Protein AF-X0SR74-F1 (afdb_monomer_lite)

Radius of gyration: 39.97 Å; chains: 1; bounding box: 96×111×101 Å

Organism: NCBI:txid412755

pLDDT: mean 76.42, std 21.81, range [26.23, 97.62]

Secondary structure (DSSP, 8-state):
-------PPP-TT--------------------------------------TT--S-------S-HHHHHHHHHHHHHHHHHHHHHHHHHHHHHHHHHTT----------PPPPP-GGG-SSHHHHHHHHHHHHHHHHHHHHHHHHHHHHHHHHHHHHHHHHHHHHHHHHHHHHHHHHHHT--HHHHHHHHHHHHHHHHHHSTT-HHHHHHHHHHHH-TTHHHHHHHHHH-HHHHHHHHHHHHH-TT-HHHHHHHHHHHHHHH--------S--------S---S---HHHHHHHHHHHHHHHTT-HHHHHHHHHHHHHTT---TT-

Foldseek 3Di:
DDDDDDDDDDDDPPDDDDPPDDPPDPDDDDDDDDDDDDDDDDDDDDDDPQDPLQDDDDDDDDDDDPVVVCVVCVVVVVVVCVVVLVVVVVVVVVCCVVVPPDDPPPPCPPQPDQDDPVVDPDPVVNVVSNVVSVVVVVVVVVVVVVVVVVVVVVVVVVVVLLVVLVVVLVVVLVVVCVVNVPDPVLLVQLLVQLLVLLCVLPPPCSVVVLSVLSSLLRPCSSVLSSSLSVDVVLVVVLSVQCNVDVVCVSSSVSSVVVSCCSVPVPDPPDPDDDPDDPPPPDDDFPPDVLLVVLVVQLVVCVVVVNVVSNVVSLVVCVVVVGDPVVD

Structure (mmCIF, N/CA/C/O backbone):
data_AF-X0SR74-F1
#
_entry.id   AF-X0SR74-F1
#
loop_
_atom_site.group_PDB
_atom_site.id
_atom_site.type_symbol
_atom_site.label_atom_id
_atom_site.label_alt_id
_atom_site.label_comp_id
_atom_site.label_asym_id
_atom_site.label_entity_id
_atom_site.label_seq_id
_atom_site.pdbx_PDB_ins_code
_atom_site.Cartn_x
_atom_site.Cartn_y
_atom_site.Cartn_z
_atom_site.occupancy
_atom_site.B_iso_or_equiv
_atom_site.auth_seq_id
_atom_site.auth_comp_id
_atom_site.auth_asym_id
_atom_site.auth_atom_id
_atom_site.pdbx_PDB_model_num
ATOM 1 N N . MET A 1 1 ? 4.328 -64.561 -10.673 1.00 42.66 1 MET A N 1
ATOM 2 C CA . MET A 1 1 ? 5.552 -64.347 -9.878 1.00 42.66 1 MET A CA 1
ATOM 3 C C . MET A 1 1 ? 5.937 -62.898 -10.076 1.00 42.66 1 MET A C 1
ATOM 5 O O . MET A 1 1 ? 6.374 -62.547 -11.160 1.00 42.66 1 MET A O 1
ATOM 9 N N . ALA A 1 2 ? 5.578 -62.059 -9.108 1.00 37.53 2 ALA A N 1
ATOM 10 C CA . ALA A 1 2 ? 5.772 -60.617 -9.141 1.00 37.53 2 ALA A CA 1
ATOM 11 C C . ALA A 1 2 ? 6.939 -60.285 -8.207 1.00 37.53 2 ALA A C 1
ATOM 13 O O . ALA A 1 2 ? 6.879 -60.622 -7.026 1.00 37.53 2 ALA A O 1
ATOM 14 N N . GLU A 1 3 ? 7.989 -59.682 -8.753 1.00 51.78 3 GLU A N 1
ATOM 15 C CA . GLU A 1 3 ? 9.176 -59.246 -8.021 1.00 51.78 3 GLU A CA 1
ATOM 16 C C . GLU A 1 3 ? 9.056 -57.733 -7.803 1.00 51.78 3 GLU A C 1
ATOM 18 O O . GLU A 1 3 ? 8.923 -56.953 -8.747 1.00 51.78 3 GLU A O 1
ATOM 23 N N . LYS A 1 4 ? 8.960 -57.346 -6.530 1.00 48.91 4 LYS A N 1
ATOM 24 C CA . LYS A 1 4 ? 8.677 -55.992 -6.055 1.00 48.91 4 LYS A CA 1
ATOM 25 C C . LYS A 1 4 ? 10.027 -55.332 -5.752 1.00 48.91 4 LYS A C 1
ATOM 27 O O . LYS A 1 4 ? 10.713 -55.754 -4.830 1.00 48.91 4 LYS A O 1
ATOM 32 N N . LEU A 1 5 ? 10.418 -54.343 -6.553 1.00 48.03 5 LEU A N 1
ATOM 33 C CA . LEU A 1 5 ? 11.607 -53.515 -6.328 1.00 48.03 5 LEU A CA 1
ATOM 34 C C . LEU A 1 5 ? 11.280 -52.431 -5.292 1.00 48.03 5 LEU A C 1
ATOM 36 O O . LEU A 1 5 ? 10.601 -51.454 -5.600 1.00 48.03 5 LEU A O 1
ATOM 40 N N . GLU A 1 6 ? 11.752 -52.635 -4.066 1.00 52.94 6 GLU A N 1
ATOM 41 C CA . GLU A 1 6 ? 11.847 -51.621 -3.013 1.00 52.94 6 GLU A CA 1
ATOM 42 C C . GLU A 1 6 ? 13.106 -50.775 -3.253 1.00 52.94 6 GLU A C 1
ATOM 44 O O . GLU A 1 6 ? 14.221 -51.295 -3.286 1.00 52.94 6 GLU A O 1
ATOM 49 N N . GLN A 1 7 ? 12.931 -49.468 -3.450 1.00 50.59 7 GLN A N 1
ATOM 50 C CA . GLN A 1 7 ? 14.022 -48.496 -3.488 1.00 50.59 7 GLN A CA 1
ATOM 51 C C . GLN A 1 7 ? 14.036 -47.739 -2.159 1.00 50.59 7 GLN A C 1
ATOM 53 O O . GLN A 1 7 ? 13.139 -46.947 -1.882 1.00 50.59 7 GLN A O 1
ATOM 58 N N . GLY A 1 8 ? 15.054 -48.011 -1.341 1.00 39.56 8 GLY A N 1
ATOM 59 C CA . GLY A 1 8 ? 15.362 -47.243 -0.140 1.00 39.56 8 GLY A CA 1
ATOM 60 C C . GLY A 1 8 ? 16.024 -45.914 -0.500 1.00 39.56 8 GLY A C 1
ATOM 61 O O . GLY A 1 8 ? 16.985 -45.879 -1.270 1.00 39.56 8 GLY A O 1
ATOM 62 N N . VAL A 1 9 ? 15.500 -44.826 0.063 1.00 42.56 9 VAL A N 1
ATOM 63 C CA . VAL A 1 9 ? 16.113 -43.495 0.033 1.00 42.56 9 VAL A CA 1
ATOM 64 C C . VAL A 1 9 ? 17.058 -43.397 1.229 1.00 42.56 9 VAL A C 1
ATOM 66 O O . VAL A 1 9 ? 16.645 -43.581 2.370 1.00 42.56 9 VAL A O 1
ATOM 69 N N . VAL A 1 10 ? 18.338 -43.157 0.948 1.00 42.03 10 VAL A N 1
ATOM 70 C CA . VAL A 1 10 ? 19.401 -42.940 1.936 1.00 42.03 10 VAL A CA 1
ATOM 71 C C . VAL A 1 10 ? 19.610 -41.435 2.047 1.00 42.03 10 VAL A C 1
ATOM 73 O O . VAL A 1 10 ? 19.909 -40.801 1.037 1.00 42.03 10 VAL A O 1
ATOM 76 N N . ASP A 1 11 ? 19.452 -40.881 3.249 1.00 43.44 11 ASP A N 1
ATOM 77 C CA . ASP A 1 11 ? 19.700 -39.465 3.527 1.00 43.44 11 ASP A CA 1
ATOM 78 C C . ASP A 1 11 ? 21.029 -39.255 4.279 1.00 43.44 11 ASP A C 1
ATOM 80 O O . ASP A 1 11 ? 21.539 -40.137 4.981 1.00 43.44 11 ASP A O 1
ATOM 84 N N . GLU A 1 12 ? 21.607 -38.072 4.094 1.00 55.66 12 GLU A N 1
ATOM 85 C CA . GLU A 1 12 ? 23.033 -37.725 4.223 1.00 55.66 12 GLU A CA 1
ATOM 86 C C . GLU A 1 12 ? 23.560 -37.579 5.674 1.00 55.66 12 GLU A C 1
ATOM 88 O O . GLU A 1 12 ? 24.469 -36.796 5.945 1.00 55.66 12 GLU A O 1
ATOM 93 N N . THR A 1 13 ? 23.022 -38.339 6.638 1.00 53.03 13 THR A N 1
ATOM 94 C CA . THR A 1 13 ? 23.486 -38.323 8.048 1.00 53.03 13 THR A CA 1
ATOM 95 C C . THR A 1 13 ? 23.686 -39.690 8.711 1.00 53.03 13 THR A C 1
ATOM 97 O O . THR A 1 13 ? 24.031 -39.744 9.888 1.00 53.03 13 THR A O 1
ATOM 100 N N . GLY A 1 14 ? 23.587 -40.806 7.980 1.00 48.66 14 GLY A N 1
ATOM 101 C CA . GLY A 1 14 ? 24.157 -42.087 8.430 1.00 48.66 14 GLY A CA 1
ATOM 102 C C . GLY A 1 14 ? 23.651 -42.627 9.780 1.00 48.66 14 GLY A C 1
ATOM 103 O O . GLY A 1 14 ? 24.389 -43.344 10.454 1.00 48.66 14 GLY A O 1
ATOM 104 N N . ALA A 1 15 ? 22.411 -42.321 10.169 1.00 43.59 15 ALA A N 1
ATOM 105 C CA . ALA A 1 15 ? 21.750 -42.915 11.328 1.00 43.59 15 ALA A CA 1
ATOM 106 C C . ALA A 1 15 ? 20.481 -43.659 10.887 1.00 43.59 15 ALA A C 1
ATOM 108 O O . ALA A 1 15 ? 19.571 -43.076 10.305 1.00 43.59 15 ALA A O 1
ATOM 109 N N . ILE A 1 16 ? 20.443 -44.964 11.163 1.00 44.62 16 ILE A N 1
ATOM 110 C CA . ILE A 1 16 ? 19.276 -45.832 10.981 1.00 44.62 16 ILE A CA 1
ATOM 111 C C . ILE A 1 16 ? 18.292 -45.496 12.107 1.00 44.62 16 ILE A C 1
ATOM 113 O O . ILE A 1 16 ? 18.593 -45.761 13.271 1.00 44.62 16 ILE A O 1
ATOM 117 N N . VAL A 1 17 ? 17.144 -44.902 11.777 1.00 43.16 17 VAL A N 1
ATOM 118 C CA . VAL A 1 17 ? 16.047 -44.684 12.731 1.00 43.16 17 VAL A CA 1
ATOM 119 C C . VAL A 1 17 ? 14.944 -45.691 12.425 1.00 43.16 17 VAL A C 1
ATOM 121 O O . VAL A 1 17 ? 14.335 -45.667 11.361 1.00 43.16 17 VAL A O 1
ATOM 124 N N . ASP A 1 18 ? 14.777 -46.612 13.369 1.00 41.09 18 ASP A N 1
ATOM 125 C CA . ASP A 1 18 ? 13.782 -47.682 13.425 1.00 41.09 18 ASP A CA 1
ATOM 126 C C . ASP A 1 18 ? 12.372 -47.098 13.630 1.00 41.09 18 ASP A C 1
ATOM 128 O O . ASP A 1 18 ? 12.121 -46.328 14.559 1.00 41.09 18 ASP A O 1
ATOM 132 N N . GLU A 1 19 ? 11.460 -47.456 12.730 1.00 48.81 19 GLU A N 1
ATOM 133 C CA . GLU A 1 19 ? 10.124 -46.881 12.552 1.00 48.81 19 GLU A CA 1
ATOM 134 C C . GLU A 1 19 ? 9.040 -47.737 13.244 1.00 48.81 19 GLU A C 1
ATOM 136 O O . GLU A 1 19 ? 7.996 -48.034 12.665 1.00 48.81 19 GLU A O 1
ATOM 141 N N . SER A 1 20 ? 9.282 -48.188 14.485 1.00 46.97 20 SER A N 1
ATOM 142 C CA . SER A 1 20 ? 8.389 -49.158 15.151 1.00 46.97 20 SER A CA 1
ATOM 143 C C . SER A 1 20 ? 8.011 -48.905 16.620 1.00 46.97 20 SER A C 1
ATOM 145 O O . SER A 1 20 ? 7.428 -49.793 17.242 1.00 46.97 20 SER A O 1
ATOM 147 N N . GLN A 1 21 ? 8.232 -47.713 17.199 1.00 46.47 21 GLN A N 1
ATOM 148 C CA . GLN A 1 21 ? 7.770 -47.423 18.573 1.00 46.47 21 GLN A CA 1
ATOM 149 C C . GLN A 1 21 ? 7.408 -45.952 18.854 1.00 46.47 21 GLN A C 1
ATOM 151 O O . GLN A 1 21 ? 8.143 -45.288 19.570 1.00 46.47 21 GLN A O 1
ATOM 156 N N . VAL A 1 22 ? 6.243 -45.458 18.407 1.00 39.97 22 VAL A N 1
ATOM 157 C CA . VAL A 1 22 ? 5.487 -44.423 19.160 1.00 39.97 22 VAL A CA 1
ATOM 158 C C . VAL A 1 22 ? 3.976 -44.533 18.879 1.00 39.97 22 VAL A C 1
ATOM 160 O O . VAL A 1 22 ? 3.333 -43.602 18.409 1.00 39.97 22 VAL A O 1
ATOM 163 N N . GLU A 1 23 ? 3.380 -45.686 19.182 1.00 41.28 23 GLU A N 1
ATOM 164 C CA . GLU A 1 23 ? 1.920 -45.844 19.249 1.00 41.28 23 GLU A CA 1
ATOM 165 C C . GLU A 1 23 ? 1.537 -46.420 20.625 1.00 41.28 23 GLU A C 1
ATOM 167 O O . GLU A 1 23 ? 1.075 -47.546 20.751 1.00 41.28 23 GLU A O 1
ATOM 172 N N . ALA A 1 24 ? 1.830 -45.671 21.698 1.00 40.59 24 ALA A N 1
ATOM 173 C CA . ALA A 1 24 ? 1.422 -46.016 23.068 1.00 40.59 24 ALA A CA 1
ATOM 174 C C . ALA A 1 24 ? 1.559 -44.824 24.042 1.00 40.59 24 ALA A C 1
ATOM 176 O O . ALA A 1 24 ? 2.397 -44.848 24.937 1.00 40.59 24 ALA A O 1
ATOM 177 N N . ALA A 1 25 ? 0.750 -43.769 23.890 1.00 35.41 25 ALA A N 1
ATOM 178 C CA . ALA A 1 25 ? 0.565 -42.763 24.953 1.00 35.41 25 ALA A CA 1
ATOM 179 C C . ALA A 1 25 ? -0.756 -41.980 24.820 1.00 35.41 25 ALA A C 1
ATOM 181 O O . ALA A 1 25 ? -0.820 -40.782 25.084 1.00 35.41 25 ALA A O 1
ATOM 182 N N . ALA A 1 26 ? -1.828 -42.658 24.408 1.00 37.97 26 ALA A N 1
ATOM 183 C CA . ALA A 1 26 ? -3.190 -42.135 24.429 1.00 37.97 26 ALA A CA 1
ATOM 184 C C . ALA A 1 26 ? -4.015 -42.912 25.466 1.00 37.97 26 ALA A C 1
ATOM 186 O O . ALA A 1 26 ? -4.731 -43.832 25.096 1.00 37.97 26 ALA A O 1
ATOM 187 N N . ALA A 1 27 ? -3.854 -42.586 26.756 1.00 37.31 27 ALA A N 1
ATOM 188 C CA . ALA A 1 27 ? -4.828 -42.823 27.838 1.00 37.31 27 ALA A CA 1
ATOM 189 C C . ALA A 1 27 ? -4.184 -42.578 29.216 1.00 37.31 27 ALA A C 1
ATOM 191 O O . ALA A 1 27 ? -3.527 -43.473 29.736 1.00 37.31 27 ALA A O 1
ATOM 192 N N . ALA A 1 28 ? -4.388 -41.394 29.806 1.00 32.66 28 ALA A N 1
ATOM 193 C CA . ALA A 1 28 ? -4.557 -41.177 31.256 1.00 32.66 28 ALA A CA 1
ATOM 194 C C . ALA A 1 28 ? -4.423 -39.683 31.593 1.00 32.66 28 ALA A C 1
ATOM 196 O O . ALA A 1 28 ? -3.318 -39.154 31.552 1.00 32.66 28 ALA A O 1
ATOM 197 N N . ALA A 1 29 ? -5.546 -39.038 31.931 1.00 32.25 29 ALA A N 1
ATOM 198 C CA . ALA A 1 29 ? -5.693 -37.982 32.953 1.00 32.25 29 ALA A CA 1
ATOM 199 C C . ALA A 1 29 ? -6.890 -37.069 32.628 1.00 32.25 29 ALA A C 1
ATOM 201 O O . ALA A 1 29 ? -6.752 -35.880 32.359 1.00 32.25 29 ALA A O 1
ATOM 202 N N . ALA A 1 30 ? -8.087 -37.651 32.671 1.00 31.11 30 ALA A N 1
ATOM 203 C CA . ALA A 1 30 ? -9.325 -36.929 32.926 1.00 31.11 30 ALA A CA 1
ATOM 204 C C . ALA A 1 30 ? -9.824 -37.384 34.307 1.00 31.11 30 ALA A C 1
ATOM 206 O O . ALA A 1 30 ? -10.006 -38.588 34.477 1.00 31.11 30 ALA A O 1
ATOM 207 N N . ALA A 1 31 ? -9.992 -36.439 35.247 1.00 30.86 31 ALA A N 1
ATOM 208 C CA . ALA A 1 31 ? -10.916 -36.436 36.405 1.00 30.86 31 ALA A CA 1
ATOM 209 C C . ALA A 1 31 ? -10.305 -35.854 37.704 1.00 30.86 31 ALA A C 1
ATOM 211 O O . ALA A 1 31 ? -9.565 -36.543 38.399 1.00 30.86 31 ALA A O 1
ATOM 212 N N . ALA A 1 32 ? -10.694 -34.614 38.042 1.00 31.45 32 ALA A N 1
ATOM 213 C CA . ALA A 1 32 ? -10.923 -34.067 39.399 1.00 31.45 32 ALA A CA 1
ATOM 214 C C . ALA A 1 32 ? -11.496 -32.627 39.240 1.00 31.45 32 ALA A C 1
ATOM 216 O O . ALA A 1 32 ? -10.764 -31.751 38.793 1.00 31.45 32 ALA A O 1
ATOM 217 N N . ALA A 1 33 ? -12.828 -32.433 39.203 1.00 30.44 33 ALA A N 1
ATOM 218 C CA . ALA A 1 33 ? -13.709 -31.922 40.292 1.00 30.44 33 ALA A CA 1
ATOM 219 C C . ALA A 1 33 ? -13.335 -30.482 40.764 1.00 30.44 33 ALA A C 1
ATOM 221 O O . ALA A 1 33 ? -12.218 -30.308 41.230 1.00 30.44 33 ALA A O 1
ATOM 222 N N . ALA A 1 34 ? -14.090 -29.386 40.508 1.00 29.73 34 ALA A N 1
ATOM 223 C CA . ALA A 1 34 ? -15.416 -28.944 41.043 1.00 29.73 34 ALA A CA 1
ATOM 224 C C . ALA A 1 34 ? -15.444 -28.963 42.596 1.00 29.73 34 ALA A C 1
ATOM 226 O O . ALA A 1 34 ? -15.074 -30.003 43.127 1.00 29.73 34 ALA A O 1
ATOM 227 N N . GLU A 1 35 ? -15.777 -27.953 43.424 1.00 33.44 35 GLU A N 1
ATOM 228 C CA . GLU A 1 35 ? -16.571 -26.683 43.473 1.00 33.44 35 GLU A CA 1
ATOM 229 C C . GLU A 1 35 ? -15.790 -25.641 44.349 1.00 33.44 35 GLU A C 1
ATOM 231 O O . GLU A 1 35 ? -14.745 -26.012 44.877 1.00 33.44 35 GLU A O 1
ATOM 236 N N . GLU A 1 36 ? -16.043 -24.323 44.466 1.00 31.14 36 GLU A N 1
ATOM 237 C CA . GLU A 1 36 ? -17.136 -23.483 45.049 1.00 31.14 36 GLU A CA 1
ATOM 238 C C . GLU A 1 36 ? -16.792 -22.011 44.659 1.00 31.14 36 GLU A C 1
ATOM 240 O O . GLU A 1 36 ? -15.613 -21.661 44.637 1.00 31.14 36 GLU A O 1
ATOM 245 N N . GLU A 1 37 ? -17.646 -21.170 44.068 1.00 31.36 37 GLU A N 1
ATOM 246 C CA . GLU A 1 37 ? -18.796 -20.358 44.540 1.00 31.36 37 GLU A CA 1
ATOM 247 C C . GLU A 1 37 ? -18.509 -19.040 45.318 1.00 31.36 37 GLU A C 1
ATOM 249 O O . GLU A 1 37 ? -17.771 -19.004 46.293 1.00 31.36 37 GLU A O 1
ATOM 254 N N . GLU A 1 38 ? -19.174 -17.985 44.814 1.00 30.66 38 GLU A N 1
ATOM 255 C CA . GLU A 1 38 ? -19.563 -16.660 45.345 1.00 30.66 38 GLU A CA 1
ATOM 256 C C . GLU A 1 38 ? -18.563 -15.612 45.885 1.00 30.66 38 GLU A C 1
ATOM 258 O O . GLU A 1 38 ? -17.731 -15.836 46.756 1.00 30.66 38 GLU A O 1
ATOM 263 N N . GLY A 1 39 ? -18.770 -14.374 45.409 1.00 26.23 39 GLY A N 1
ATOM 264 C CA . GLY A 1 39 ? -18.134 -13.154 45.909 1.00 26.23 39 GLY A CA 1
ATOM 265 C C . GLY A 1 39 ? -18.444 -11.928 45.047 1.00 26.23 39 GLY A C 1
ATOM 266 O O . GLY A 1 39 ? -17.554 -11.374 44.413 1.00 26.23 39 GLY A O 1
ATOM 267 N N . LEU A 1 40 ? -19.724 -11.560 44.991 1.00 31.08 40 LEU A N 1
ATOM 268 C CA . LEU A 1 40 ? -20.256 -10.319 44.428 1.00 31.08 40 LEU A CA 1
ATOM 269 C C . LEU A 1 40 ? -19.778 -9.129 45.284 1.00 31.08 40 LEU A C 1
ATOM 271 O O . LEU A 1 40 ? -20.118 -9.080 46.463 1.00 31.08 40 LEU A O 1
ATOM 275 N N . ASP A 1 41 ? -19.044 -8.173 44.713 1.00 27.55 41 ASP A N 1
ATOM 276 C CA . ASP A 1 41 ? -19.076 -6.790 45.202 1.00 27.55 41 ASP A CA 1
ATOM 277 C C . ASP A 1 41 ? -18.952 -5.807 44.035 1.00 27.55 41 ASP A C 1
ATOM 279 O O . ASP A 1 41 ? -18.151 -5.968 43.112 1.00 27.55 41 ASP A O 1
ATOM 283 N N . ASP A 1 42 ? -19.862 -4.850 44.077 1.00 33.16 42 ASP A N 1
ATOM 284 C CA . ASP A 1 42 ? -20.284 -3.925 43.041 1.00 33.16 42 ASP A CA 1
ATOM 285 C C . ASP A 1 42 ? -19.693 -2.567 43.419 1.00 33.16 42 ASP A C 1
ATOM 287 O O . ASP A 1 42 ? -20.208 -1.894 44.310 1.00 33.16 42 ASP A O 1
ATOM 291 N N . GLU A 1 43 ? -18.590 -2.164 42.783 1.00 33.94 43 GLU A N 1
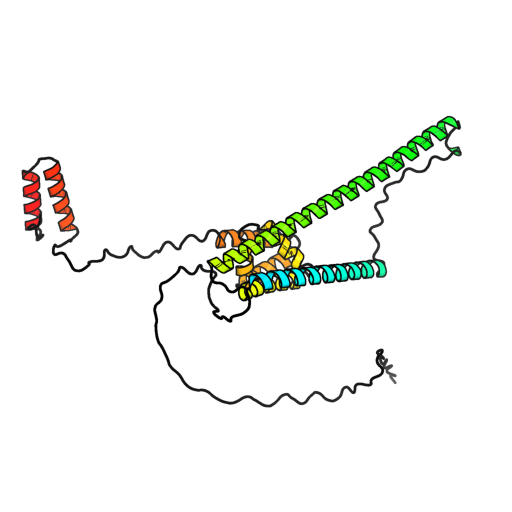ATOM 292 C CA . GLU A 1 43 ? -18.067 -0.804 42.926 1.00 33.94 43 GLU A CA 1
ATOM 293 C C . GLU A 1 43 ? -18.142 -0.076 41.579 1.00 33.94 43 GLU A C 1
ATOM 295 O O . GLU A 1 43 ? -17.320 -0.222 40.673 1.00 33.94 43 GLU A O 1
ATOM 300 N N . LEU A 1 44 ? -19.235 0.680 41.466 1.00 39.22 44 LEU A N 1
ATOM 301 C CA . LEU A 1 44 ? -19.518 1.721 40.490 1.00 39.22 44 LEU A CA 1
ATOM 302 C C . LEU A 1 44 ? -18.356 2.724 40.387 1.00 39.22 44 LEU A C 1
ATOM 304 O O . LEU A 1 44 ? -18.233 3.610 41.230 1.00 39.22 44 LEU A O 1
ATOM 308 N N . GLU A 1 45 ? -17.607 2.677 39.285 1.00 33.59 45 GLU A N 1
ATOM 309 C CA . GLU A 1 45 ? -16.857 3.833 38.786 1.00 33.59 45 GLU A CA 1
ATOM 310 C C . GLU A 1 45 ? -17.408 4.311 37.436 1.00 33.59 45 GLU A C 1
ATOM 312 O O . GLU A 1 45 ? -17.808 3.546 36.555 1.00 33.59 45 GLU A O 1
ATOM 317 N N . GLU A 1 46 ? -17.494 5.633 37.340 1.00 36.69 46 GLU A N 1
ATOM 318 C CA . GLU A 1 46 ? -18.199 6.425 36.345 1.00 36.69 46 GLU A CA 1
ATOM 319 C C . GLU A 1 46 ? -17.869 6.062 34.892 1.00 36.69 46 GLU A C 1
ATOM 321 O O . GLU A 1 46 ? -16.720 5.963 34.468 1.00 36.69 46 GLU A O 1
ATOM 326 N N . GLY A 1 47 ? -18.929 5.939 34.090 1.00 36.91 47 GLY A N 1
ATOM 327 C CA . GLY A 1 47 ? -18.850 5.646 32.668 1.00 36.91 47 GLY A CA 1
ATOM 328 C C . GLY A 1 47 ? -18.139 6.729 31.860 1.00 36.91 47 GLY A C 1
ATOM 329 O O . GLY A 1 47 ? -18.771 7.651 31.334 1.00 36.91 47 GLY A O 1
ATOM 330 N N . GLU A 1 48 ? -16.847 6.528 31.618 1.00 40.94 48 GLU A N 1
ATOM 331 C CA . GLU A 1 48 ? -16.232 6.979 30.379 1.00 40.94 48 GLU A CA 1
ATOM 332 C C . GLU A 1 48 ? -16.845 6.202 29.210 1.00 40.94 48 GLU A C 1
ATOM 334 O O . GLU A 1 48 ? -17.004 4.979 29.219 1.00 40.94 48 GLU A O 1
ATOM 339 N N . LYS A 1 49 ? -17.268 6.946 28.190 1.00 46.72 49 LYS A N 1
ATOM 340 C CA . LYS A 1 49 ? -17.918 6.429 26.985 1.00 46.72 49 LYS A CA 1
ATOM 341 C C . LYS A 1 49 ? -16.950 5.519 26.231 1.00 46.72 49 LYS A C 1
ATOM 343 O O . LYS A 1 49 ? -16.250 5.976 25.334 1.00 46.72 49 LYS A O 1
ATOM 348 N N . LYS A 1 50 ? -16.962 4.229 26.562 1.00 46.81 50 LYS A N 1
ATOM 349 C CA . LYS A 1 50 ? -16.269 3.178 25.818 1.00 46.81 50 LYS A CA 1
ATOM 350 C C . LYS A 1 50 ? -16.806 3.168 24.385 1.00 46.81 50 LYS A C 1
ATOM 352 O O . LYS A 1 50 ? -17.955 2.798 24.130 1.00 46.81 50 LYS A O 1
ATOM 357 N N . GLU A 1 51 ? -16.000 3.665 23.451 1.00 53.16 51 GLU A N 1
ATOM 358 C CA . GLU A 1 51 ? -16.299 3.593 22.025 1.00 53.16 51 GLU A CA 1
ATOM 359 C C . GLU A 1 51 ? -16.459 2.113 21.625 1.00 53.16 51 GLU A C 1
ATOM 361 O O . GLU A 1 51 ? -15.764 1.244 22.148 1.00 53.16 51 GLU A O 1
ATOM 366 N N . LEU A 1 52 ? -17.390 1.813 20.710 1.00 50.00 52 LEU A N 1
ATOM 367 C CA . LEU A 1 52 ? -17.892 0.456 20.400 1.00 50.00 52 LEU A CA 1
ATOM 368 C C . LEU A 1 52 ? -16.829 -0.588 19.987 1.00 50.00 52 LEU A C 1
ATOM 370 O O . LEU A 1 52 ? -17.160 -1.751 19.785 1.00 50.00 52 LEU A O 1
ATOM 374 N N . TRP A 1 53 ? -15.578 -0.175 19.823 1.00 62.41 53 TRP A N 1
ATOM 375 C CA . TRP A 1 53 ? -14.451 -0.998 19.407 1.00 62.41 53 TRP A CA 1
ATOM 376 C C . TRP A 1 53 ? -13.558 -1.463 20.582 1.00 62.41 53 TRP A C 1
ATOM 378 O O . TRP A 1 53 ? -12.620 -2.223 20.356 1.00 62.41 53 TRP A O 1
ATOM 388 N N . MET A 1 54 ? -13.851 -1.052 21.825 1.00 52.31 54 MET A N 1
ATOM 389 C CA . MET A 1 54 ? -13.013 -1.269 23.022 1.00 52.31 54 MET A CA 1
ATOM 390 C C . MET A 1 54 ? -13.495 -2.351 24.013 1.00 52.31 54 MET A C 1
ATOM 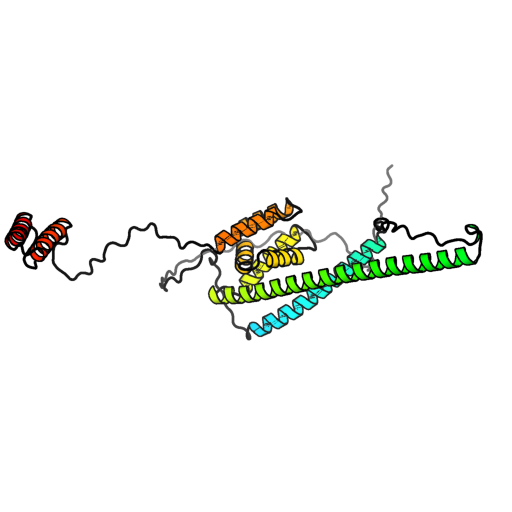392 O O . MET A 1 54 ? -13.161 -2.316 25.200 1.00 52.31 54 MET A O 1
ATOM 396 N N . THR A 1 55 ? -14.291 -3.330 23.595 1.00 50.22 55 THR A N 1
ATOM 397 C CA . THR A 1 55 ? -14.765 -4.371 24.522 1.00 50.22 55 THR A CA 1
ATOM 398 C C . THR A 1 55 ? -13.748 -5.514 24.717 1.00 50.22 55 THR A C 1
ATOM 400 O O . THR A 1 55 ? -13.411 -6.243 23.785 1.00 50.22 55 THR A O 1
ATOM 403 N N . GLU A 1 56 ? -13.314 -5.623 25.982 1.00 46.84 56 GLU A N 1
ATOM 404 C CA . GLU A 1 56 ? -12.747 -6.755 26.749 1.00 46.84 56 GLU A CA 1
ATOM 405 C C . GLU A 1 56 ? -11.248 -7.115 26.631 1.00 46.84 56 GLU A C 1
ATOM 407 O O . GLU A 1 56 ? -10.698 -7.313 25.542 1.00 46.84 56 GLU A O 1
ATOM 412 N N . GLY A 1 57 ? -10.620 -7.243 27.815 1.00 40.03 57 GLY A N 1
ATOM 413 C CA . GLY A 1 57 ? -9.314 -7.869 28.069 1.00 40.03 57 GLY A CA 1
ATOM 414 C C . GLY A 1 57 ? -8.309 -6.974 28.804 1.00 40.03 57 GLY A C 1
ATOM 415 O O . GLY A 1 57 ? -7.437 -6.404 28.159 1.00 40.03 57 GLY A O 1
ATOM 416 N N . ASP A 1 58 ? -8.444 -6.861 30.127 1.00 50.81 58 ASP A N 1
ATOM 417 C CA . ASP A 1 58 ? -7.565 -6.117 31.043 1.00 50.81 58 ASP A CA 1
ATOM 418 C C . ASP A 1 58 ? -6.385 -7.001 31.501 1.00 50.81 58 ASP A C 1
ATOM 420 O O . ASP A 1 58 ? -6.626 -8.154 31.862 1.00 50.81 58 ASP A O 1
ATOM 424 N N . GLN A 1 59 ? -5.137 -6.503 31.472 1.00 45.38 59 GLN A N 1
ATOM 425 C CA . GLN A 1 59 ? -3.987 -7.047 32.230 1.00 45.38 59 GLN A CA 1
ATOM 426 C C . GLN A 1 59 ? -2.702 -6.201 32.062 1.00 45.38 59 GLN A C 1
ATOM 428 O O . GLN A 1 59 ? -2.238 -5.954 30.949 1.00 45.38 59 GLN A O 1
ATOM 433 N N . LYS A 1 60 ? -2.097 -5.808 33.195 1.00 49.03 60 LYS A N 1
ATOM 434 C CA . LYS A 1 60 ? -0.747 -5.209 33.330 1.00 49.03 60 LYS A CA 1
ATOM 435 C C . LYS A 1 60 ? 0.316 -6.307 33.528 1.00 49.03 60 LYS A C 1
ATOM 437 O O . LYS A 1 60 ? -0.012 -7.340 34.112 1.00 49.03 60 LYS A O 1
ATOM 442 N N . PRO A 1 61 ? 1.591 -6.085 33.142 1.00 55.66 61 PRO A N 1
ATOM 443 C CA . PRO A 1 61 ? 2.584 -5.787 34.187 1.00 55.66 61 PRO A CA 1
ATOM 444 C C . PRO A 1 61 ? 3.727 -4.823 33.793 1.00 55.66 61 PRO A C 1
ATOM 446 O O . PRO A 1 61 ? 4.009 -4.567 32.625 1.00 55.66 61 PRO A O 1
ATOM 449 N N . ASP A 1 62 ? 4.382 -4.322 34.845 1.00 55.16 62 ASP A N 1
ATOM 450 C CA . ASP A 1 62 ? 5.528 -3.406 34.887 1.00 55.16 62 ASP A CA 1
ATOM 451 C C . ASP A 1 62 ? 6.771 -3.868 34.107 1.00 55.16 62 ASP A C 1
ATOM 453 O O . ASP A 1 62 ? 7.224 -5.008 34.217 1.00 55.16 62 ASP A O 1
ATOM 457 N N . GLY A 1 63 ? 7.411 -2.919 33.418 1.00 45.72 63 GLY A N 1
ATOM 458 C CA . GLY A 1 63 ? 8.730 -3.084 32.814 1.00 45.72 63 GLY A CA 1
ATOM 459 C C . GLY A 1 63 ? 9.199 -1.816 32.096 1.00 45.72 63 GLY A C 1
ATOM 460 O O . GLY A 1 63 ? 8.396 -1.122 31.486 1.00 45.72 63 GLY A O 1
ATOM 461 N N . VAL A 1 64 ? 10.500 -1.522 32.227 1.00 52.66 64 VAL A N 1
ATOM 462 C CA . VAL A 1 64 ? 11.348 -0.490 31.576 1.00 52.66 64 VAL A CA 1
ATOM 463 C C . VAL A 1 64 ? 10.669 0.364 30.477 1.00 52.66 64 VAL A C 1
ATOM 465 O O . VAL A 1 64 ? 10.080 -0.205 29.563 1.00 52.66 64 VAL A O 1
ATOM 468 N N . PRO A 1 65 ? 10.835 1.712 30.464 1.00 56.44 65 PRO A N 1
ATOM 469 C CA . PRO A 1 65 ? 10.072 2.636 29.617 1.00 56.44 65 PRO A CA 1
ATOM 470 C C . PRO A 1 65 ? 9.843 2.153 28.176 1.00 56.44 65 PRO A C 1
ATOM 472 O O . PRO A 1 65 ? 10.748 2.145 27.343 1.00 56.44 65 PRO A O 1
ATOM 475 N N . VAL A 1 66 ? 8.589 1.800 27.893 1.00 57.88 66 VAL A N 1
ATOM 476 C CA . VAL A 1 66 ? 8.066 1.158 26.673 1.00 57.88 66 VAL A CA 1
ATOM 477 C C . VAL A 1 66 ? 8.556 1.801 25.362 1.00 57.88 66 VAL A C 1
ATOM 479 O O . VAL A 1 66 ? 8.759 1.120 24.356 1.00 57.88 66 VAL A O 1
ATOM 482 N N . SER A 1 67 ? 8.843 3.104 25.361 1.00 61.84 67 SER A N 1
ATOM 483 C CA . SER A 1 67 ? 9.301 3.836 24.173 1.00 61.84 67 SER A CA 1
ATOM 484 C C . SER A 1 67 ? 10.689 3.417 23.665 1.00 61.84 67 SER A C 1
ATOM 486 O O . SER A 1 67 ? 10.935 3.443 22.455 1.00 61.84 67 SER A O 1
ATOM 488 N N . THR A 1 68 ? 11.603 3.002 24.548 1.00 57.78 68 THR A N 1
ATOM 489 C CA . THR A 1 68 ? 12.949 2.554 24.149 1.00 57.78 68 THR A CA 1
ATOM 490 C C . THR A 1 68 ? 12.921 1.114 23.644 1.00 57.78 68 THR A C 1
ATOM 492 O O . THR A 1 68 ? 13.580 0.797 22.650 1.00 57.78 68 THR A O 1
ATOM 495 N N . HIS A 1 69 ? 12.078 0.271 24.247 1.00 58.78 69 HIS A N 1
ATOM 496 C CA . HIS A 1 69 ? 11.888 -1.120 23.848 1.00 58.78 69 HIS A CA 1
ATOM 497 C C . HIS A 1 69 ? 11.195 -1.238 22.486 1.00 58.78 69 HIS A C 1
ATOM 499 O O . HIS A 1 69 ? 11.599 -2.056 21.660 1.00 58.78 69 HIS A O 1
ATOM 505 N N . ILE A 1 70 ? 10.210 -0.377 22.206 1.00 64.50 70 ILE A N 1
ATOM 506 C CA . ILE A 1 70 ? 9.547 -0.310 20.898 1.00 64.50 70 ILE A CA 1
ATOM 507 C C . ILE A 1 70 ? 10.533 0.140 19.818 1.00 64.50 70 ILE A C 1
ATOM 509 O O . ILE A 1 70 ? 10.624 -0.521 18.789 1.00 64.50 70 ILE A O 1
ATOM 513 N N . ARG A 1 71 ? 11.341 1.185 20.054 1.00 63.56 71 ARG A N 1
ATOM 514 C CA . ARG A 1 71 ? 12.336 1.639 19.064 1.00 63.56 71 ARG A CA 1
ATOM 515 C C . ARG A 1 71 ? 13.407 0.589 18.776 1.00 63.56 71 ARG A C 1
ATOM 517 O O . ARG A 1 71 ? 13.764 0.396 17.616 1.00 63.56 71 ARG A O 1
ATOM 524 N N . MET A 1 72 ? 13.924 -0.101 19.797 1.00 57.62 72 MET A N 1
ATOM 525 C CA . MET A 1 72 ? 14.900 -1.178 19.580 1.00 57.62 72 MET A CA 1
ATOM 526 C C . MET A 1 72 ? 14.268 -2.390 18.893 1.00 57.62 72 MET A C 1
ATOM 528 O O . MET A 1 72 ? 14.864 -2.917 17.956 1.00 57.62 72 MET A O 1
ATOM 532 N N . LYS A 1 73 ? 13.057 -2.797 19.292 1.00 65.25 73 LYS A N 1
ATOM 533 C CA . LYS A 1 73 ? 12.344 -3.933 18.690 1.00 65.25 73 LYS A CA 1
ATOM 534 C C . LYS A 1 73 ? 11.919 -3.640 17.250 1.00 65.25 73 LYS A C 1
ATOM 536 O O . LYS A 1 73 ? 12.102 -4.502 16.406 1.00 65.25 73 LYS A O 1
ATOM 541 N N . GLN A 1 74 ? 11.447 -2.433 16.938 1.00 65.94 74 GLN A N 1
ATOM 542 C CA . GLN A 1 74 ? 11.139 -2.006 15.566 1.00 65.94 74 GLN A CA 1
ATOM 543 C C . GLN A 1 74 ? 12.395 -1.963 14.696 1.00 65.94 74 GLN A C 1
ATOM 545 O O . GLN A 1 74 ? 12.378 -2.462 13.579 1.00 65.94 74 GLN A O 1
ATOM 550 N N . LYS A 1 75 ? 13.516 -1.448 15.218 1.00 70.69 75 LYS A N 1
ATOM 551 C CA . LYS A 1 75 ? 14.779 -1.393 14.468 1.00 70.69 75 LYS A CA 1
ATOM 552 C C . LYS A 1 75 ? 15.390 -2.776 14.224 1.00 70.69 75 LYS A C 1
ATOM 554 O O . LYS A 1 75 ? 16.017 -2.993 13.190 1.00 70.69 75 LYS A O 1
ATOM 559 N N . LEU A 1 76 ? 15.240 -3.698 15.175 1.00 64.88 76 LEU A N 1
ATOM 560 C CA . LEU A 1 76 ? 15.683 -5.086 15.026 1.00 64.88 76 LEU A CA 1
ATOM 561 C C . LEU A 1 76 ? 14.744 -5.882 14.123 1.00 64.88 76 LEU A C 1
ATOM 563 O O . LEU A 1 76 ? 15.241 -6.595 13.263 1.00 64.88 76 LEU A O 1
ATOM 567 N N . LYS A 1 77 ? 13.424 -5.718 14.265 1.00 72.62 77 LYS A N 1
ATOM 568 C CA . LYS A 1 77 ? 12.436 -6.364 13.397 1.00 72.62 77 LYS A CA 1
ATOM 569 C C . LYS A 1 77 ? 12.592 -5.886 11.956 1.00 72.62 77 LYS A C 1
ATOM 571 O O . LYS A 1 77 ? 12.740 -6.739 11.103 1.00 72.62 77 LYS A O 1
ATOM 576 N N . GLY A 1 78 ? 12.722 -4.576 11.722 1.00 75.94 78 GLY A N 1
ATOM 577 C CA . GLY A 1 78 ? 13.006 -4.015 10.396 1.00 75.94 78 GLY A CA 1
ATOM 578 C C . GLY A 1 78 ? 14.286 -4.585 9.782 1.00 75.94 78 GLY A C 1
ATOM 579 O O . GLY A 1 78 ? 14.274 -5.082 8.674 1.00 75.94 78 GLY A O 1
ATOM 580 N N . ARG A 1 79 ? 15.388 -4.661 10.542 1.00 70.12 79 ARG A N 1
ATOM 581 C CA . ARG A 1 79 ? 16.630 -5.284 10.039 1.00 70.12 79 ARG A CA 1
ATOM 582 C C . ARG A 1 79 ? 16.539 -6.787 9.781 1.00 70.12 79 ARG A C 1
ATOM 584 O O . ARG A 1 79 ? 17.417 -7.311 9.100 1.00 70.12 79 ARG A O 1
ATOM 591 N N . ILE A 1 80 ? 15.600 -7.483 10.413 1.00 72.44 80 ILE A N 1
ATOM 592 C CA . ILE A 1 80 ? 15.389 -8.918 10.217 1.00 72.44 80 ILE A CA 1
ATOM 593 C C . ILE A 1 80 ? 14.484 -9.119 9.002 1.00 72.44 80 ILE A C 1
ATOM 595 O O . ILE A 1 80 ? 14.885 -9.847 8.107 1.00 72.44 80 ILE A O 1
ATOM 599 N N . THR A 1 81 ? 13.373 -8.386 8.898 1.00 78.31 81 THR A N 1
ATOM 600 C CA . THR A 1 81 ? 12.487 -8.409 7.724 1.00 78.31 81 THR A CA 1
ATOM 601 C C . THR A 1 81 ? 13.219 -7.953 6.465 1.00 78.31 81 THR A C 1
ATOM 603 O O . THR A 1 81 ? 13.173 -8.663 5.474 1.00 78.31 81 THR A O 1
ATOM 606 N N . ASP A 1 82 ? 14.023 -6.884 6.521 1.00 77.38 82 ASP A N 1
ATOM 607 C CA . ASP A 1 82 ? 14.840 -6.428 5.383 1.00 77.38 82 ASP A CA 1
ATOM 608 C C . ASP A 1 82 ? 15.801 -7.528 4.892 1.00 77.38 82 ASP A C 1
ATOM 610 O O . ASP A 1 82 ? 16.036 -7.685 3.694 1.00 77.38 82 ASP A O 1
ATOM 614 N N . LYS A 1 83 ? 16.377 -8.307 5.820 1.00 82.00 83 LYS A N 1
ATOM 615 C CA . LYS A 1 83 ? 17.300 -9.404 5.490 1.00 82.00 83 LYS A CA 1
ATOM 616 C C . LYS A 1 83 ? 16.577 -10.650 5.000 1.00 82.00 83 LYS A C 1
ATOM 618 O O . LYS A 1 83 ? 17.107 -11.329 4.124 1.00 82.00 83 LYS A O 1
ATOM 623 N N . ASP A 1 84 ? 15.419 -10.960 5.565 1.00 81.38 84 ASP A N 1
ATOM 624 C CA . ASP A 1 84 ? 14.613 -12.111 5.170 1.00 81.38 84 ASP A CA 1
ATOM 625 C C . ASP A 1 84 ? 13.966 -11.864 3.798 1.00 81.38 84 ASP A C 1
ATOM 627 O O . ASP A 1 84 ? 14.048 -12.735 2.937 1.00 81.38 84 ASP A O 1
ATOM 631 N N . GLU A 1 85 ? 13.487 -10.647 3.519 1.00 83.56 85 GLU A N 1
ATOM 632 C CA . GLU A 1 85 ? 13.044 -10.211 2.188 1.00 83.56 85 GLU A CA 1
ATOM 633 C C . GLU A 1 85 ? 14.185 -10.252 1.164 1.00 83.56 85 GLU A C 1
ATOM 635 O O . GLU A 1 85 ? 14.000 -10.705 0.032 1.00 83.56 85 GLU A O 1
ATOM 640 N N . GLU A 1 86 ? 15.390 -9.808 1.539 1.00 78.19 86 GLU A N 1
ATOM 641 C CA . GLU A 1 86 ? 16.551 -9.878 0.651 1.00 78.19 86 GLU A CA 1
ATOM 642 C C . GLU A 1 86 ? 16.978 -11.332 0.394 1.00 78.19 86 GLU A C 1
ATOM 644 O O . GLU A 1 86 ? 17.301 -11.690 -0.741 1.00 78.19 86 GLU A O 1
ATOM 649 N N . LEU A 1 87 ? 16.904 -12.209 1.399 1.00 79.06 87 LEU A N 1
ATOM 650 C CA . LEU A 1 87 ? 17.171 -13.639 1.238 1.00 79.06 87 LEU A CA 1
ATOM 651 C C . LEU A 1 87 ? 16.109 -14.346 0.396 1.00 79.06 87 LEU A C 1
ATOM 653 O O . LEU A 1 87 ? 16.465 -15.174 -0.444 1.00 79.06 87 LEU A O 1
ATOM 657 N N . GLU A 1 88 ? 14.829 -14.046 0.589 1.00 85.19 88 GLU A N 1
ATOM 658 C CA . GLU A 1 88 ? 13.740 -14.600 -0.215 1.00 85.19 88 GLU A CA 1
ATOM 659 C C . GLU A 1 88 ? 13.810 -14.105 -1.653 1.00 85.19 88 GLU A C 1
ATOM 661 O O . GLU A 1 88 ? 13.713 -14.912 -2.579 1.00 85.19 88 GLU A O 1
ATOM 666 N N . ARG A 1 89 ? 14.105 -12.820 -1.864 1.00 88.00 89 ARG A N 1
ATOM 667 C CA . ARG A 1 89 ? 14.356 -12.264 -3.193 1.00 88.00 89 ARG A CA 1
ATOM 668 C C . ARG A 1 89 ? 15.545 -12.943 -3.865 1.00 88.00 89 ARG A C 1
ATOM 670 O O . ARG A 1 89 ? 15.422 -13.358 -5.012 1.00 88.00 89 ARG A O 1
ATOM 677 N N . LEU A 1 90 ? 16.678 -13.096 -3.178 1.00 82.75 90 LEU A N 1
ATOM 678 C CA . LEU A 1 90 ? 17.871 -13.742 -3.739 1.00 82.75 90 LEU A CA 1
ATOM 679 C C . LEU A 1 90 ? 17.655 -15.234 -4.012 1.00 82.75 90 LEU A C 1
ATOM 681 O O . LEU A 1 90 ? 18.234 -15.771 -4.959 1.00 82.75 90 LEU A O 1
ATOM 685 N N . LYS A 1 91 ? 16.822 -15.910 -3.214 1.00 82.19 91 LYS A N 1
ATOM 686 C CA . LYS A 1 91 ? 16.413 -17.301 -3.451 1.00 82.19 91 LYS A CA 1
ATOM 687 C C . LYS A 1 91 ? 15.434 -17.408 -4.613 1.00 82.19 91 LYS A C 1
ATOM 689 O O . LYS A 1 91 ? 15.617 -18.292 -5.440 1.00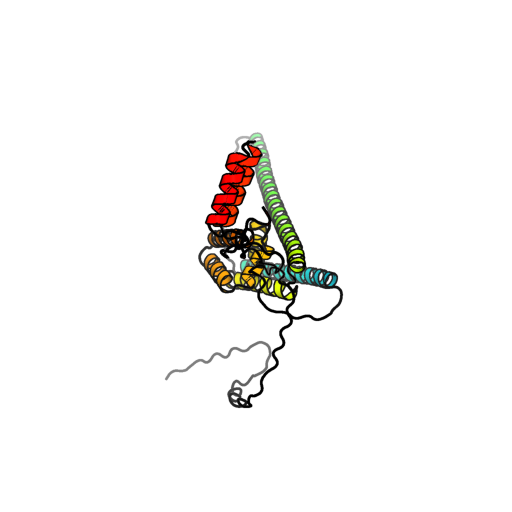 82.19 91 LYS A O 1
ATOM 694 N N . ALA A 1 92 ? 14.459 -16.511 -4.729 1.00 79.81 92 ALA A N 1
ATOM 695 C CA . ALA A 1 92 ? 13.536 -16.455 -5.859 1.00 79.81 92 ALA A CA 1
ATOM 696 C C . ALA A 1 92 ? 14.270 -16.102 -7.161 1.00 79.81 92 ALA A C 1
ATOM 698 O O . ALA A 1 92 ? 14.040 -16.731 -8.188 1.00 79.81 92 ALA A O 1
ATOM 699 N N . GLU A 1 93 ? 15.219 -15.169 -7.122 1.00 75.88 93 GLU A N 1
ATOM 700 C CA . GLU A 1 93 ? 16.081 -14.823 -8.255 1.00 75.88 93 GLU A CA 1
ATOM 701 C C . GLU A 1 93 ? 17.000 -15.999 -8.621 1.00 75.88 93 GLU A C 1
ATOM 703 O O . GLU A 1 93 ? 17.091 -16.375 -9.784 1.00 75.88 93 GLU A O 1
ATOM 708 N N . ASN A 1 94 ? 17.588 -16.697 -7.641 1.00 75.62 94 ASN A N 1
ATOM 709 C CA . ASN A 1 94 ? 18.337 -17.926 -7.921 1.00 75.62 94 ASN A CA 1
ATOM 710 C C . ASN A 1 94 ? 17.460 -19.040 -8.491 1.00 75.62 94 ASN A C 1
ATOM 712 O O . ASN A 1 94 ? 17.901 -19.741 -9.394 1.00 75.62 94 ASN A O 1
ATOM 716 N N . LEU A 1 95 ? 16.251 -19.244 -7.970 1.00 76.62 95 LEU A N 1
ATOM 717 C CA . LEU A 1 95 ? 15.344 -20.287 -8.442 1.00 76.62 95 LEU A CA 1
ATOM 718 C C . LEU A 1 95 ? 14.808 -19.963 -9.834 1.00 76.62 95 LEU A C 1
ATOM 720 O O . LEU A 1 95 ? 14.751 -20.857 -10.663 1.00 76.62 95 LEU A O 1
ATOM 724 N N . THR A 1 96 ? 14.499 -18.704 -10.136 1.00 69.56 96 THR A N 1
ATOM 725 C CA . THR A 1 96 ? 14.067 -18.269 -11.476 1.00 69.56 96 THR A CA 1
ATOM 726 C C . THR A 1 96 ? 15.206 -18.333 -12.496 1.00 69.56 96 THR A C 1
ATOM 728 O O . THR A 1 96 ? 14.980 -18.779 -13.622 1.00 69.56 96 THR A O 1
ATOM 731 N N . LEU A 1 97 ? 16.439 -17.989 -12.101 1.00 69.19 97 LEU A N 1
ATOM 732 C CA . LEU A 1 97 ? 17.636 -18.148 -12.935 1.00 69.19 97 LEU A CA 1
ATOM 733 C C . LEU A 1 97 ? 18.021 -19.624 -13.131 1.00 69.19 97 LEU A C 1
ATOM 735 O O . LEU A 1 97 ? 18.448 -20.002 -14.221 1.00 69.19 97 LEU A O 1
ATOM 739 N N . LYS A 1 98 ? 17.842 -20.477 -12.112 1.00 70.81 98 LYS A N 1
ATOM 740 C CA . LYS A 1 98 ? 18.115 -21.925 -12.188 1.00 70.81 98 LYS A CA 1
ATOM 741 C C . LYS A 1 98 ? 17.014 -22.715 -12.895 1.00 70.81 98 LYS A C 1
ATOM 743 O O . LYS A 1 98 ? 17.325 -23.706 -13.546 1.00 70.81 98 LYS A O 1
ATOM 748 N N . ALA A 1 99 ? 15.754 -22.297 -12.795 1.00 71.19 99 ALA A N 1
ATOM 749 C CA . ALA A 1 99 ? 14.614 -22.972 -13.419 1.00 71.19 99 ALA A CA 1
ATOM 750 C C . ALA A 1 99 ? 14.524 -22.730 -14.932 1.00 71.19 99 ALA A C 1
ATOM 752 O O . ALA A 1 99 ? 13.670 -23.320 -15.590 1.00 71.19 99 ALA A O 1
ATOM 753 N N . GLY A 1 100 ? 15.376 -21.870 -15.503 1.00 52.25 100 GLY A N 1
ATOM 754 C CA . GLY A 1 100 ? 15.410 -21.642 -16.947 1.00 52.25 100 GLY A CA 1
ATOM 755 C C . GLY A 1 100 ? 14.083 -21.134 -17.518 1.00 52.25 100 GLY A C 1
ATOM 756 O O . GLY A 1 100 ? 13.857 -21.254 -18.722 1.00 52.25 100 GLY A O 1
ATOM 757 N N . THR A 1 101 ? 13.202 -20.577 -16.676 1.00 50.44 101 THR A N 1
ATOM 758 C CA . THR A 1 101 ? 11.954 -19.928 -17.084 1.00 50.44 101 THR A CA 1
ATOM 759 C C . THR A 1 101 ? 12.296 -18.702 -17.909 1.00 50.44 101 THR A C 1
ATOM 761 O O . THR A 1 101 ? 12.538 -17.617 -17.388 1.00 50.44 101 THR A O 1
ATOM 764 N N . VAL A 1 102 ? 12.387 -18.965 -19.211 1.00 51.34 102 VAL A N 1
ATOM 765 C CA . VAL A 1 102 ? 12.286 -18.085 -20.367 1.00 51.34 102 VAL A CA 1
ATOM 766 C C . VAL A 1 102 ? 11.994 -16.652 -19.942 1.00 51.34 102 VAL A C 1
ATOM 768 O O . VAL A 1 102 ? 10.843 -16.279 -19.711 1.00 51.34 102 VAL A O 1
ATOM 771 N N . LEU A 1 103 ? 13.057 -15.846 -19.864 1.00 55.72 103 LEU A N 1
ATOM 772 C CA . LEU A 1 103 ? 12.934 -14.400 -20.004 1.00 55.72 103 LEU A CA 1
ATOM 773 C C . LEU A 1 103 ? 11.950 -14.169 -21.160 1.00 55.72 103 LEU A C 1
ATOM 775 O O . LEU A 1 103 ? 12.187 -14.755 -22.225 1.00 55.72 103 LEU A O 1
ATOM 779 N N . PRO A 1 104 ? 10.858 -13.390 -20.993 1.00 49.09 104 PRO A N 1
ATOM 780 C CA . PRO A 1 104 ? 10.056 -12.984 -22.139 1.00 49.09 104 PRO A CA 1
ATOM 781 C C . PRO A 1 104 ? 11.058 -12.460 -23.152 1.00 49.09 104 PRO A C 1
ATOM 783 O O . PRO A 1 104 ? 11.860 -11.593 -22.788 1.00 49.09 104 PRO A O 1
ATOM 786 N N . ALA A 1 105 ? 11.115 -13.103 -24.329 1.00 52.09 105 ALA A N 1
ATOM 787 C CA . ALA A 1 105 ? 12.138 -12.829 -25.327 1.00 52.09 105 ALA A CA 1
ATOM 788 C C . ALA A 1 105 ? 12.284 -11.312 -25.380 1.00 52.09 105 ALA A C 1
ATOM 790 O O . ALA A 1 105 ? 11.258 -10.657 -25.604 1.00 52.09 105 ALA A O 1
ATOM 791 N N . PRO A 1 106 ? 13.463 -10.759 -25.013 1.00 52.62 106 PRO A N 1
ATOM 792 C CA . PRO A 1 106 ? 13.597 -9.329 -24.806 1.00 52.62 106 PRO A CA 1
ATOM 793 C C . PRO A 1 106 ? 13.019 -8.705 -26.055 1.00 52.62 106 PRO A C 1
ATOM 795 O O . PRO A 1 106 ? 13.462 -9.092 -27.141 1.00 52.62 106 PRO A O 1
ATOM 798 N N . VAL A 1 107 ? 11.975 -7.874 -25.902 1.00 52.69 107 VAL A N 1
ATOM 799 C CA . VAL A 1 107 ? 11.350 -7.164 -27.022 1.00 52.69 107 VAL A CA 1
ATOM 800 C C . VAL A 1 107 ? 12.518 -6.696 -27.859 1.00 52.69 107 VAL A C 1
ATOM 802 O O . VAL A 1 107 ? 13.360 -5.950 -27.348 1.00 52.69 107 VAL A O 1
ATOM 805 N N . LYS A 1 108 ? 12.679 -7.297 -29.046 1.00 55.78 108 LYS A N 1
ATOM 806 C CA . LYS A 1 108 ? 13.816 -7.021 -29.912 1.00 55.78 108 LYS A CA 1
ATOM 807 C C . LYS A 1 108 ? 13.614 -5.568 -30.283 1.00 55.78 108 LYS A C 1
ATOM 809 O O . LYS A 1 108 ? 12.853 -5.263 -31.187 1.00 55.78 108 LYS A O 1
ATOM 814 N N . VAL A 1 109 ? 14.226 -4.673 -29.514 1.00 62.38 109 VAL A N 1
ATOM 815 C CA . VAL A 1 109 ? 14.456 -3.309 -29.945 1.00 62.38 109 VAL A CA 1
ATOM 816 C C . VAL A 1 109 ? 15.291 -3.527 -31.184 1.00 62.38 109 VAL A C 1
ATOM 818 O O . VAL A 1 109 ? 16.420 -4.013 -31.068 1.00 62.38 109 VAL A O 1
ATOM 821 N N . GLU A 1 110 ? 14.663 -3.357 -32.344 1.00 68.50 110 GLU A N 1
ATOM 822 C CA . GLU A 1 110 ? 15.301 -3.480 -33.642 1.00 68.50 110 GLU A CA 1
ATOM 823 C C . GLU A 1 110 ? 16.468 -2.506 -33.612 1.00 68.50 110 GLU A C 1
ATOM 825 O O . GLU A 1 110 ? 16.311 -1.293 -33.730 1.00 68.50 110 GLU A O 1
ATOM 830 N N . ARG A 1 111 ? 17.650 -3.033 -33.287 1.00 76.56 111 ARG A N 1
ATOM 831 C CA . ARG A 1 111 ? 18.865 -2.247 -33.373 1.00 76.56 111 ARG A CA 1
ATOM 832 C C . ARG A 1 111 ? 19.036 -1.982 -34.859 1.00 76.56 111 ARG A C 1
ATOM 834 O O . ARG A 1 111 ? 18.915 -2.947 -35.620 1.00 76.56 111 ARG A O 1
ATOM 841 N N . PRO A 1 112 ? 19.296 -0.732 -35.268 1.00 84.25 112 PRO A N 1
ATOM 842 C CA . PRO A 1 112 ? 19.613 -0.474 -36.659 1.00 84.25 112 PRO A CA 1
ATOM 843 C C . PRO A 1 112 ? 20.748 -1.416 -37.081 1.00 84.25 112 PRO A C 1
ATOM 845 O O . PRO A 1 112 ? 21.607 -1.781 -36.271 1.00 84.25 112 PRO A O 1
ATOM 848 N N . GLU A 1 113 ? 20.710 -1.900 -38.317 1.00 86.56 113 GLU A N 1
ATOM 849 C CA . GLU A 1 113 ? 21.808 -2.706 -38.836 1.00 86.56 113 GLU A CA 1
ATOM 850 C C . GLU A 1 113 ? 22.991 -1.789 -39.135 1.00 86.56 113 GLU A C 1
ATOM 852 O O . GLU A 1 113 ? 22.820 -0.688 -39.661 1.00 86.56 113 GLU A O 1
ATOM 857 N N . ARG A 1 114 ? 24.204 -2.233 -38.789 1.00 90.00 114 ARG A N 1
ATOM 858 C CA . ARG A 1 114 ? 25.411 -1.463 -39.085 1.00 90.00 114 ARG A CA 1
ATOM 859 C C . ARG A 1 114 ? 25.555 -1.324 -40.611 1.00 90.00 114 ARG A C 1
ATOM 861 O O . ARG A 1 114 ? 25.577 -2.361 -41.284 1.00 90.00 114 ARG A O 1
ATOM 868 N N . PRO A 1 115 ? 25.715 -0.098 -41.145 1.00 92.62 115 PRO A N 1
ATOM 869 C CA . PRO A 1 115 ? 26.001 0.115 -42.560 1.00 92.62 115 PRO A CA 1
ATOM 870 C C . PRO A 1 115 ? 27.218 -0.709 -43.007 1.00 92.62 115 PRO A C 1
ATOM 872 O O . PRO A 1 115 ? 28.216 -0.784 -42.288 1.00 92.62 115 PRO A O 1
ATOM 875 N N . ARG A 1 116 ? 27.136 -1.353 -44.178 1.00 92.12 116 ARG A N 1
ATOM 876 C CA . ARG A 1 116 ? 28.244 -2.108 -44.793 1.00 92.12 116 ARG A CA 1
ATOM 877 C C . ARG A 1 116 ? 28.828 -1.314 -45.954 1.00 92.12 116 ARG A C 1
ATOM 879 O O . ARG A 1 116 ? 28.069 -0.689 -46.684 1.00 92.12 116 ARG A O 1
ATOM 886 N N . GLU A 1 117 ? 30.139 -1.401 -46.160 1.00 87.81 117 GLU A N 1
ATOM 887 C CA . GLU A 1 117 ? 30.851 -0.678 -47.231 1.00 87.81 117 GLU A CA 1
ATOM 888 C C . GLU A 1 117 ? 30.307 -0.999 -48.632 1.00 87.81 117 GLU A C 1
ATOM 890 O O . GLU A 1 117 ? 30.200 -0.114 -49.469 1.00 87.81 117 GLU A O 1
ATOM 895 N N . GLU A 1 118 ? 29.875 -2.242 -48.861 1.00 90.62 118 GLU A N 1
ATOM 896 C CA . GLU A 1 118 ? 29.333 -2.725 -50.143 1.00 90.62 118 GLU A CA 1
ATOM 897 C C . GLU A 1 118 ? 27.994 -2.082 -50.546 1.00 90.62 118 GLU A C 1
ATOM 899 O O . GLU A 1 118 ? 27.563 -2.228 -51.687 1.00 90.62 118 GLU A O 1
ATOM 904 N N . ALA A 1 119 ? 27.312 -1.410 -49.615 1.00 88.19 119 ALA A N 1
ATOM 905 C CA . ALA A 1 119 ? 26.010 -0.794 -49.853 1.00 88.19 119 ALA A CA 1
ATOM 906 C C . ALA A 1 119 ? 26.099 0.667 -50.336 1.00 88.19 119 ALA A C 1
ATOM 908 O O . ALA A 1 119 ? 25.056 1.276 -50.572 1.00 88.19 119 ALA A O 1
ATOM 909 N N . PHE A 1 120 ? 27.309 1.230 -50.460 1.00 92.12 120 PHE A N 1
ATOM 910 C CA . PHE A 1 120 ? 27.534 2.633 -50.820 1.00 92.12 120 PHE A CA 1
ATOM 911 C C . PHE A 1 120 ? 28.469 2.760 -52.022 1.00 92.12 120 PHE A C 1
ATOM 913 O O . PHE A 1 120 ? 29.470 2.053 -52.122 1.00 92.12 120 PHE A O 1
ATOM 920 N N . ASP A 1 121 ? 28.167 3.711 -52.907 1.00 90.44 121 ASP A N 1
ATOM 921 C CA . ASP A 1 121 ? 28.946 3.947 -54.127 1.00 90.44 121 ASP A CA 1
ATOM 922 C C . ASP A 1 121 ? 30.244 4.724 -53.839 1.00 90.44 121 ASP A C 1
ATOM 924 O O . ASP A 1 121 ? 31.239 4.584 -54.555 1.00 90.44 121 ASP A O 1
ATOM 928 N N . THR A 1 122 ? 30.258 5.533 -52.770 1.00 94.31 122 THR A N 1
ATOM 929 C CA . THR A 1 122 ? 31.408 6.359 -52.376 1.00 94.31 122 THR A CA 1
ATOM 930 C C . THR A 1 122 ? 31.779 6.168 -50.902 1.00 94.31 122 THR A C 1
ATOM 932 O O . THR A 1 122 ? 30.920 6.142 -50.024 1.00 94.31 122 THR A O 1
ATOM 935 N N . ILE A 1 123 ? 33.084 6.155 -50.596 1.00 90.81 123 ILE A N 1
ATOM 936 C CA . ILE A 1 123 ? 33.618 6.067 -49.217 1.00 90.81 123 ILE A CA 1
ATOM 937 C C . ILE A 1 123 ? 33.082 7.199 -48.320 1.00 90.81 123 ILE A C 1
ATOM 939 O O . ILE A 1 123 ? 32.816 6.994 -47.139 1.00 90.81 123 ILE A O 1
ATOM 943 N N . ALA A 1 124 ? 32.907 8.401 -48.875 1.00 92.62 124 ALA A N 1
ATOM 944 C CA . ALA A 1 124 ? 32.363 9.543 -48.145 1.00 92.62 124 ALA A CA 1
ATOM 945 C C . ALA A 1 124 ? 30.921 9.297 -47.664 1.00 92.62 124 ALA A C 1
ATOM 947 O O . ALA A 1 124 ? 30.601 9.627 -46.527 1.00 92.62 124 ALA A O 1
ATOM 948 N N . GLU A 1 125 ? 30.079 8.673 -48.493 1.00 92.12 125 GLU A N 1
ATOM 949 C CA . GLU A 1 125 ? 28.690 8.346 -48.143 1.00 92.12 125 GLU A CA 1
ATOM 950 C C . GLU A 1 125 ? 28.638 7.261 -47.064 1.00 92.12 125 GLU A C 1
ATOM 952 O O . GLU A 1 125 ? 27.897 7.398 -46.089 1.00 92.12 125 GLU A O 1
ATOM 957 N N . TYR A 1 126 ? 29.498 6.243 -47.174 1.00 93.38 126 TYR A N 1
ATOM 958 C CA . TYR A 1 126 ? 29.647 5.218 -46.141 1.00 93.38 126 TYR A CA 1
ATOM 959 C C . TYR A 1 126 ? 30.011 5.819 -44.777 1.00 93.38 126 TYR A C 1
ATOM 961 O O . TYR A 1 126 ? 29.368 5.493 -43.780 1.00 93.38 126 TYR A O 1
ATOM 969 N N . ASN A 1 127 ? 30.981 6.738 -44.727 1.00 93.38 127 ASN A N 1
ATOM 970 C CA . ASN A 1 127 ? 31.372 7.391 -43.475 1.00 93.38 127 ASN A CA 1
ATOM 971 C C . ASN A 1 127 ? 30.213 8.197 -42.870 1.00 93.38 127 ASN A C 1
ATOM 973 O O . ASN A 1 127 ? 29.942 8.061 -41.684 1.00 93.38 127 ASN A O 1
ATOM 977 N N . THR A 1 128 ? 29.462 8.953 -43.681 1.00 94.38 128 THR A N 1
ATOM 978 C CA . THR A 1 128 ? 28.295 9.701 -43.172 1.00 94.38 128 THR A CA 1
ATOM 979 C C . THR A 1 128 ? 27.186 8.793 -42.638 1.00 94.38 128 THR A C 1
ATOM 981 O O . THR A 1 128 ? 26.540 9.120 -41.644 1.00 94.38 128 THR A O 1
ATOM 984 N N . ALA A 1 129 ? 26.964 7.636 -43.270 1.00 91.94 129 ALA A N 1
ATOM 985 C CA . ALA A 1 129 ? 25.995 6.655 -42.797 1.00 91.94 129 ALA A CA 1
ATOM 986 C C . ALA A 1 129 ? 26.464 5.968 -41.508 1.00 91.94 129 ALA A C 1
ATOM 988 O O . ALA A 1 129 ? 25.642 5.658 -40.645 1.00 91.94 129 ALA A O 1
ATOM 989 N N . LEU A 1 130 ? 27.772 5.738 -41.370 1.00 94.62 130 LEU A N 1
ATOM 990 C CA . LEU A 1 130 ? 28.375 5.186 -40.164 1.00 94.62 130 LEU A CA 1
ATOM 991 C C . LEU A 1 130 ? 28.255 6.164 -38.989 1.00 94.62 130 LEU A C 1
ATOM 993 O O . LEU A 1 130 ? 27.820 5.737 -37.923 1.00 94.62 130 LEU A O 1
ATOM 997 N N . ASP A 1 131 ? 28.526 7.453 -39.202 1.00 95.50 131 ASP A N 1
ATOM 998 C CA . ASP A 1 131 ? 28.337 8.500 -38.188 1.00 95.50 131 ASP A CA 1
ATOM 999 C C . ASP A 1 131 ? 26.867 8.562 -37.729 1.00 95.50 131 ASP A C 1
ATOM 1001 O O . ASP A 1 131 ? 26.574 8.482 -36.538 1.00 95.50 131 ASP A O 1
ATOM 1005 N N . ALA A 1 132 ? 25.915 8.585 -38.672 1.00 94.31 132 ALA A N 1
ATOM 1006 C CA . ALA A 1 132 ? 24.486 8.575 -38.348 1.00 94.31 132 ALA A CA 1
ATOM 1007 C C . ALA A 1 132 ? 24.059 7.301 -37.595 1.00 94.31 132 ALA A C 1
ATOM 1009 O O . ALA A 1 132 ? 23.230 7.344 -36.685 1.00 94.31 132 ALA A O 1
ATOM 1010 N N . TYR A 1 133 ? 24.626 6.147 -37.953 1.00 94.75 133 TYR A N 1
ATOM 1011 C CA . TYR A 1 133 ? 24.401 4.902 -37.226 1.00 94.75 133 TYR A CA 1
ATOM 1012 C C . TYR A 1 133 ? 24.925 4.991 -35.786 1.00 94.75 133 TYR A C 1
ATOM 1014 O O . TYR A 1 133 ? 24.215 4.602 -34.855 1.00 94.75 133 TYR A O 1
ATOM 1022 N N . GLU A 1 134 ? 26.129 5.523 -35.579 1.00 94.38 134 GLU A N 1
ATOM 1023 C CA . GLU A 1 134 ? 26.693 5.715 -34.243 1.00 94.38 134 GLU A CA 1
ATOM 1024 C C . GLU A 1 134 ? 25.828 6.657 -33.397 1.00 94.38 134 GLU A C 1
ATOM 1026 O O . GLU A 1 134 ? 25.483 6.294 -32.268 1.00 94.38 134 GLU A O 1
ATOM 1031 N N . ASP A 1 135 ? 25.372 7.774 -33.968 1.00 95.38 135 ASP A N 1
ATOM 1032 C CA . ASP A 1 135 ? 24.445 8.705 -33.317 1.00 95.38 135 ASP A CA 1
ATOM 1033 C C . ASP A 1 135 ? 23.143 8.005 -32.893 1.00 95.38 135 ASP A C 1
ATOM 1035 O O . ASP A 1 135 ? 22.736 8.082 -31.731 1.00 95.38 135 ASP A O 1
ATOM 1039 N N . THR A 1 136 ? 22.518 7.221 -33.782 1.00 93.12 136 THR A N 1
ATOM 1040 C CA . THR A 1 136 ? 21.274 6.499 -33.440 1.00 93.12 136 THR A CA 1
ATOM 1041 C C . THR A 1 136 ? 21.471 5.462 -32.332 1.00 93.12 136 THR A C 1
ATOM 1043 O O . THR A 1 136 ? 20.603 5.290 -31.472 1.00 93.12 136 THR A O 1
ATOM 1046 N N . ILE A 1 137 ? 22.611 4.765 -32.303 1.00 93.50 137 ILE A N 1
ATOM 1047 C CA . ILE A 1 137 ? 22.929 3.801 -31.242 1.00 93.50 137 ILE A CA 1
ATOM 1048 C C . ILE A 1 137 ? 23.158 4.514 -29.908 1.00 93.50 137 ILE A C 1
ATOM 1050 O O . ILE A 1 137 ? 22.717 4.013 -28.864 1.00 93.50 137 ILE A O 1
ATOM 1054 N N . LEU A 1 138 ? 23.829 5.668 -29.929 1.00 93.94 138 LEU A N 1
ATOM 1055 C CA . LEU A 1 138 ? 24.017 6.505 -28.749 1.00 93.94 138 LEU A CA 1
ATOM 1056 C C . LEU A 1 138 ? 22.674 6.998 -28.206 1.00 93.94 138 LEU A C 1
ATOM 1058 O O . LEU A 1 138 ? 22.430 6.843 -27.008 1.00 93.94 138 LEU A O 1
ATOM 1062 N N . ASP A 1 139 ? 21.774 7.469 -29.066 1.00 93.06 139 ASP A N 1
ATOM 1063 C CA . ASP A 1 139 ? 20.429 7.902 -28.677 1.00 93.06 139 ASP A CA 1
ATOM 1064 C C . ASP A 1 139 ? 19.598 6.760 -28.083 1.00 93.06 139 ASP A C 1
ATOM 1066 O O . ASP A 1 139 ? 18.957 6.927 -27.043 1.00 93.06 139 ASP A O 1
ATOM 1070 N N . ILE A 1 140 ? 19.636 5.561 -28.678 1.00 91.44 140 ILE A N 1
ATOM 1071 C CA . ILE A 1 140 ? 18.952 4.377 -28.130 1.00 91.44 140 ILE A CA 1
ATOM 1072 C C . ILE A 1 140 ? 19.493 4.041 -26.736 1.00 91.44 140 ILE A C 1
ATOM 1074 O O . ILE A 1 140 ? 18.721 3.729 -25.823 1.00 91.44 140 ILE A O 1
ATOM 1078 N N . ARG A 1 141 ? 20.817 4.095 -26.550 1.00 91.56 141 ARG A N 1
ATOM 1079 C CA . ARG A 1 141 ? 21.445 3.823 -25.252 1.00 91.56 141 ARG A CA 1
ATOM 1080 C C . ARG A 1 141 ? 21.061 4.877 -24.220 1.00 91.56 141 ARG A C 1
ATOM 1082 O O . ARG A 1 141 ? 20.682 4.514 -23.109 1.00 91.56 141 ARG A O 1
ATOM 1089 N N . LEU A 1 142 ? 21.119 6.152 -24.592 1.00 95.06 142 LEU A N 1
ATOM 1090 C CA . LEU A 1 142 ? 20.766 7.267 -23.723 1.00 95.06 142 LEU A CA 1
ATOM 1091 C C . LEU A 1 142 ? 19.291 7.207 -23.311 1.00 95.06 142 LEU A C 1
ATOM 1093 O O . LEU A 1 142 ? 18.994 7.344 -22.127 1.00 95.06 142 LEU A O 1
ATOM 1097 N N . ASN A 1 143 ? 18.388 6.914 -24.248 1.00 93.31 143 ASN A N 1
ATOM 1098 C CA . ASN A 1 143 ? 16.961 6.737 -23.973 1.00 93.31 143 ASN A CA 1
ATOM 1099 C C . ASN A 1 143 ? 16.680 5.530 -23.071 1.00 93.31 143 ASN A C 1
ATOM 1101 O O . ASN A 1 143 ? 15.831 5.590 -22.186 1.00 93.31 143 ASN A O 1
ATOM 1105 N N . ARG A 1 144 ? 17.403 4.422 -23.254 1.00 90.62 144 ARG A N 1
ATOM 1106 C CA . ARG A 1 144 ? 17.276 3.261 -22.366 1.00 90.62 144 ARG A CA 1
ATOM 1107 C C . ARG A 1 144 ? 17.753 3.584 -20.951 1.00 90.62 144 ARG A C 1
ATOM 1109 O O . ARG A 1 144 ? 17.102 3.195 -19.982 1.00 90.62 144 ARG A O 1
ATOM 1116 N N . ASP A 1 145 ? 18.881 4.276 -20.828 1.00 92.81 145 ASP A N 1
ATOM 1117 C CA . ASP A 1 145 ? 19.448 4.646 -19.534 1.00 92.81 145 ASP A CA 1
ATOM 1118 C C . ASP A 1 145 ? 18.585 5.700 -18.822 1.00 92.81 145 ASP A C 1
ATOM 1120 O O . ASP A 1 145 ? 18.415 5.615 -17.604 1.00 92.81 145 ASP A O 1
ATOM 1124 N N . SER A 1 146 ? 18.003 6.661 -19.551 1.00 94.62 146 SER A N 1
ATOM 1125 C CA . SER A 1 146 ? 17.062 7.636 -18.985 1.00 94.62 146 SER A CA 1
ATOM 1126 C C . SER A 1 146 ? 15.786 6.955 -18.491 1.00 94.62 146 SER A C 1
ATOM 1128 O O . SER A 1 146 ? 15.450 7.108 -17.322 1.00 94.62 146 SER A O 1
ATOM 1130 N N . GLN A 1 147 ? 15.162 6.088 -19.295 1.00 92.12 147 GLN A N 1
ATOM 1131 C CA . GLN A 1 147 ? 13.988 5.314 -18.874 1.00 92.12 147 GLN A CA 1
ATOM 1132 C C . GLN A 1 147 ? 14.277 4.436 -17.650 1.00 92.12 147 GLN A C 1
ATOM 1134 O O . GLN A 1 147 ? 13.478 4.380 -16.716 1.00 92.12 147 GLN A O 1
ATOM 1139 N N . ALA A 1 148 ? 15.432 3.766 -17.615 1.00 91.81 148 ALA A N 1
ATOM 1140 C CA . ALA A 1 148 ? 15.826 2.955 -16.466 1.00 91.81 148 ALA A CA 1
ATOM 1141 C C . ALA A 1 148 ? 16.013 3.805 -15.199 1.00 91.81 148 ALA A C 1
ATOM 1143 O O . ALA A 1 148 ? 15.654 3.369 -14.101 1.00 91.81 148 ALA A O 1
ATOM 1144 N N . ARG A 1 149 ? 16.557 5.022 -15.335 1.00 94.25 149 ARG A N 1
ATOM 1145 C CA . ARG A 1 149 ? 16.668 5.979 -14.227 1.00 94.25 149 ARG A CA 1
ATOM 1146 C C . ARG A 1 149 ? 15.298 6.455 -13.769 1.00 94.25 149 ARG A C 1
ATOM 1148 O O . ARG A 1 149 ? 15.067 6.417 -12.568 1.00 94.25 149 ARG A O 1
ATOM 1155 N N . ASP A 1 150 ? 14.407 6.819 -14.684 1.00 94.00 150 ASP A N 1
ATOM 1156 C CA . ASP A 1 150 ? 13.065 7.320 -14.368 1.00 94.00 150 ASP A CA 1
ATOM 1157 C C . ASP A 1 150 ? 12.210 6.262 -13.665 1.00 94.00 150 ASP A C 1
ATOM 1159 O O . ASP A 1 150 ? 11.545 6.543 -12.670 1.00 94.00 150 ASP A O 1
ATOM 1163 N N . ILE A 1 151 ? 12.282 5.006 -14.113 1.00 92.31 151 ILE A N 1
ATOM 1164 C CA . ILE A 1 151 ? 11.618 3.891 -13.428 1.00 92.31 151 ILE A CA 1
ATOM 1165 C C . ILE A 1 151 ? 12.215 3.716 -12.028 1.00 92.31 151 ILE A C 1
ATOM 1167 O O . ILE A 1 151 ? 11.482 3.591 -11.048 1.00 92.31 151 ILE A O 1
ATOM 1171 N N . LYS A 1 152 ? 13.547 3.746 -11.895 1.00 94.25 152 LYS A N 1
ATOM 1172 C CA . LYS A 1 152 ? 14.207 3.585 -10.595 1.00 94.25 152 LYS A CA 1
ATOM 1173 C C . LYS A 1 152 ? 13.848 4.715 -9.628 1.00 94.25 152 LYS A C 1
ATOM 1175 O O . LYS A 1 152 ? 13.522 4.436 -8.476 1.00 94.25 152 LYS A O 1
ATOM 1180 N N . THR A 1 153 ? 13.875 5.969 -10.069 1.00 94.69 153 THR A N 1
ATOM 1181 C CA . THR A 1 153 ? 13.499 7.117 -9.235 1.00 94.69 153 THR A CA 1
ATOM 1182 C C . THR A 1 153 ? 12.029 7.041 -8.841 1.00 94.69 153 THR A C 1
ATOM 1184 O O . THR A 1 153 ? 11.737 7.155 -7.654 1.00 94.69 153 THR A O 1
ATOM 1187 N N . ALA A 1 154 ? 11.124 6.735 -9.776 1.00 93.38 154 ALA A N 1
ATOM 1188 C CA . ALA A 1 154 ? 9.703 6.558 -9.482 1.00 93.38 154 ALA A CA 1
ATOM 1189 C C . ALA A 1 154 ? 9.457 5.447 -8.447 1.00 93.38 154 ALA A C 1
ATOM 1191 O O . ALA A 1 154 ? 8.698 5.643 -7.498 1.00 93.38 154 ALA A O 1
ATOM 1192 N N . THR A 1 155 ? 10.141 4.302 -8.567 1.00 90.19 155 THR A N 1
ATOM 1193 C CA . THR A 1 155 ? 10.017 3.214 -7.581 1.00 90.19 155 THR A CA 1
ATOM 1194 C C . THR A 1 155 ? 10.557 3.597 -6.205 1.00 90.19 155 THR A C 1
ATOM 1196 O O . THR A 1 155 ? 9.966 3.216 -5.198 1.00 90.19 155 THR A O 1
ATOM 1199 N N . ASN A 1 156 ? 11.649 4.363 -6.136 1.00 93.88 156 ASN A N 1
ATOM 1200 C CA . ASN A 1 156 ? 12.204 4.822 -4.865 1.00 93.88 156 ASN A CA 1
ATOM 1201 C C . ASN A 1 156 ? 11.270 5.818 -4.175 1.00 93.88 156 ASN A C 1
ATOM 1203 O O . ASN A 1 156 ? 11.013 5.669 -2.987 1.00 93.88 156 ASN A O 1
ATOM 1207 N N . VAL A 1 157 ? 10.708 6.773 -4.922 1.00 95.62 157 VAL A N 1
ATOM 1208 C CA . VAL A 1 157 ? 9.725 7.729 -4.389 1.00 95.62 157 VAL A CA 1
ATOM 1209 C C . VAL A 1 157 ? 8.499 6.990 -3.849 1.00 95.62 157 VAL A C 1
ATOM 1211 O O . VAL A 1 157 ? 8.100 7.221 -2.712 1.00 95.62 157 VAL A O 1
ATOM 1214 N N . ALA A 1 158 ? 7.964 6.024 -4.602 1.00 91.50 158 ALA A N 1
ATOM 1215 C CA . ALA A 1 158 ? 6.832 5.219 -4.145 1.00 91.50 158 ALA A CA 1
ATOM 1216 C C . ALA A 1 158 ? 7.137 4.450 -2.843 1.00 91.50 158 ALA A C 1
ATOM 1218 O O . ALA A 1 158 ? 6.289 4.383 -1.955 1.00 91.50 158 ALA A O 1
ATOM 1219 N N . LYS A 1 159 ? 8.353 3.905 -2.699 1.00 92.31 159 LYS A N 1
ATOM 1220 C CA . LYS A 1 159 ? 8.796 3.232 -1.465 1.00 92.31 159 LYS A CA 1
ATOM 1221 C C . LYS A 1 159 ? 8.935 4.193 -0.288 1.00 92.31 159 LYS A C 1
ATOM 1223 O O . LYS A 1 159 ? 8.528 3.860 0.821 1.00 92.31 159 LYS A O 1
ATOM 1228 N N . GLU A 1 160 ? 9.504 5.374 -0.514 1.00 95.62 160 GLU A N 1
ATOM 1229 C CA . GLU A 1 160 ? 9.631 6.397 0.526 1.00 95.62 160 GLU A CA 1
ATOM 1230 C C . GLU A 1 160 ? 8.262 6.870 1.014 1.00 95.62 160 GLU A C 1
ATOM 1232 O O . GLU A 1 160 ? 8.056 7.029 2.216 1.00 95.62 160 GLU A O 1
ATOM 1237 N N . ASP A 1 161 ? 7.315 7.074 0.103 1.00 94.94 161 ASP A N 1
ATOM 1238 C CA . ASP A 1 161 ? 5.967 7.510 0.454 1.00 94.94 161 ASP A CA 1
ATOM 1239 C C . ASP A 1 161 ? 5.195 6.419 1.204 1.00 94.94 161 ASP A C 1
ATOM 1241 O O . ASP A 1 161 ? 4.515 6.717 2.190 1.00 94.94 161 ASP A O 1
ATOM 1245 N N . LEU A 1 162 ? 5.376 5.151 0.819 1.00 95.75 162 LEU A N 1
ATOM 1246 C CA . LEU A 1 162 ? 4.862 4.002 1.563 1.00 95.75 162 LEU A CA 1
ATOM 1247 C C . LEU A 1 162 ? 5.429 3.959 2.992 1.00 95.75 162 LEU A C 1
ATOM 1249 O O . LEU A 1 162 ? 4.665 3.890 3.954 1.00 95.75 162 LEU A O 1
ATOM 1253 N N . SER A 1 163 ? 6.751 4.086 3.146 1.00 95.38 163 SER A N 1
ATOM 1254 C CA . SER A 1 163 ? 7.416 4.100 4.457 1.00 95.38 163 SER A CA 1
ATOM 1255 C C . SER A 1 163 ? 6.917 5.248 5.342 1.00 95.38 163 SER A C 1
ATOM 1257 O O . SER A 1 163 ? 6.552 5.018 6.495 1.00 95.38 163 SER A O 1
ATOM 1259 N N . LYS A 1 164 ? 6.789 6.467 4.799 1.00 97.00 164 LYS A N 1
ATOM 1260 C CA . LYS A 1 164 ? 6.226 7.616 5.535 1.00 97.00 164 LYS A CA 1
ATOM 1261 C C . LYS A 1 164 ? 4.783 7.369 5.971 1.00 97.00 164 LYS A C 1
ATOM 1263 O O . LYS A 1 164 ? 4.393 7.789 7.066 1.00 97.00 164 LYS A O 1
ATOM 1268 N N . ALA A 1 165 ? 3.971 6.726 5.130 1.00 96.38 165 ALA A N 1
ATOM 1269 C CA . ALA A 1 165 ? 2.585 6.413 5.459 1.00 96.38 165 ALA A CA 1
ATOM 1270 C C . ALA A 1 165 ? 2.488 5.400 6.610 1.00 96.38 165 ALA A C 1
ATOM 1272 O O . ALA A 1 165 ? 1.685 5.598 7.528 1.00 96.38 165 ALA A O 1
ATOM 1273 N N . VAL A 1 166 ? 3.345 4.375 6.602 1.00 96.88 166 VAL A N 1
ATOM 1274 C CA . VAL A 1 166 ? 3.453 3.366 7.666 1.00 96.88 166 VAL A CA 1
ATOM 1275 C C . VAL A 1 166 ? 3.954 3.985 8.979 1.00 96.88 166 V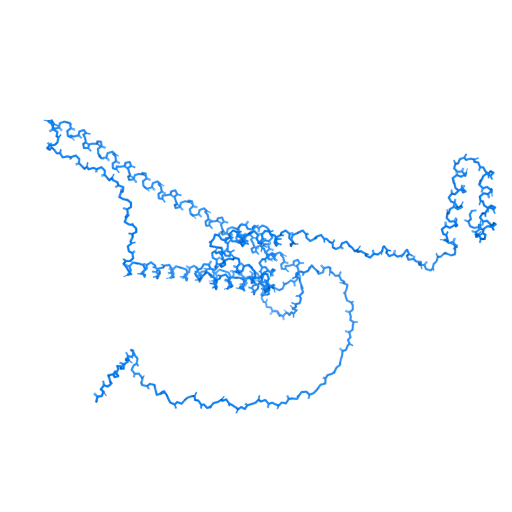AL A C 1
ATOM 1277 O O . VAL A 1 166 ? 3.342 3.785 10.030 1.00 96.88 166 VAL A O 1
ATOM 1280 N N . ASP A 1 167 ? 4.980 4.837 8.942 1.00 97.56 167 ASP A N 1
ATOM 1281 C CA . ASP A 1 167 ? 5.465 5.560 10.130 1.00 97.56 167 ASP A CA 1
ATOM 1282 C C . ASP A 1 167 ? 4.385 6.475 10.726 1.00 97.56 167 ASP A C 1
ATOM 1284 O O . ASP A 1 167 ? 4.163 6.530 11.944 1.00 97.56 167 ASP A O 1
ATOM 1288 N N . SER A 1 168 ? 3.662 7.181 9.853 1.00 97.38 168 SER A N 1
ATOM 1289 C CA . SER A 1 168 ? 2.540 8.033 10.249 1.00 97.38 168 SER A CA 1
ATOM 1290 C C . SER A 1 168 ? 1.412 7.211 10.874 1.00 97.38 168 SER A C 1
ATOM 1292 O O . SER A 1 168 ? 0.807 7.644 11.856 1.00 97.38 168 SER A O 1
ATOM 1294 N N . HIS A 1 169 ? 1.144 6.018 10.340 1.00 97.38 169 HIS A N 1
ATOM 1295 C CA . HIS A 1 169 ? 0.184 5.074 10.899 1.00 97.38 169 HIS A CA 1
ATOM 1296 C C . HIS A 1 169 ? 0.575 4.626 12.302 1.00 97.38 169 HIS A C 1
ATOM 1298 O O . HIS A 1 169 ? -0.237 4.762 13.211 1.00 97.38 169 HIS A O 1
ATOM 1304 N N . TYR A 1 170 ? 1.813 4.184 12.528 1.00 97.19 170 TYR A N 1
ATOM 1305 C CA . TYR A 1 170 ? 2.237 3.761 13.866 1.00 97.19 170 TYR A CA 1
ATOM 1306 C C . TYR A 1 170 ? 2.300 4.925 14.861 1.00 97.19 170 TYR A C 1
ATOM 1308 O O . TYR A 1 170 ? 2.011 4.749 16.046 1.00 97.19 170 TYR A O 1
ATOM 1316 N N . THR A 1 171 ? 2.571 6.142 14.385 1.00 97.62 171 THR A N 1
ATOM 1317 C CA . THR A 1 171 ? 2.439 7.347 15.212 1.00 97.62 171 THR A CA 1
ATOM 1318 C C . THR A 1 171 ? 0.985 7.571 15.637 1.00 97.62 171 THR A C 1
ATOM 1320 O O . THR A 1 171 ? 0.726 7.827 16.813 1.00 97.62 171 THR A O 1
ATOM 1323 N N . ARG A 1 172 ? 0.014 7.434 14.724 1.00 95.75 172 ARG A N 1
ATOM 1324 C CA . ARG A 1 172 ? -1.417 7.519 15.065 1.00 95.75 172 ARG A CA 1
ATOM 1325 C C . ARG A 1 172 ? -1.882 6.357 15.938 1.00 95.75 172 ARG A C 1
ATOM 1327 O O . ARG A 1 172 ? -2.625 6.597 16.878 1.00 95.75 172 ARG A O 1
ATOM 1334 N N . ALA A 1 173 ? -1.402 5.142 15.692 1.00 95.88 173 ALA A N 1
ATOM 1335 C CA . ALA A 1 173 ? -1.689 3.976 16.517 1.00 95.88 173 ALA A CA 1
ATOM 1336 C C . ALA A 1 173 ? -1.215 4.188 17.959 1.00 95.88 173 ALA A C 1
ATOM 1338 O O . ALA A 1 173 ? -1.956 3.903 18.890 1.00 95.88 173 ALA A O 1
ATOM 1339 N N . SER A 1 174 ? -0.025 4.768 18.160 1.00 95.44 174 SER A N 1
ATOM 1340 C CA . SER A 1 174 ? 0.464 5.095 19.505 1.00 95.44 174 SER A CA 1
ATOM 1341 C C . SER A 1 174 ? -0.440 6.095 20.235 1.00 95.44 174 SER A C 1
ATOM 1343 O O . SER A 1 174 ? -0.732 5.900 21.410 1.00 95.44 174 SER A O 1
ATOM 1345 N N . LYS A 1 175 ? -0.952 7.117 19.534 1.00 96.50 175 LYS A N 1
ATOM 1346 C CA . LYS A 1 175 ? -1.949 8.048 20.087 1.00 96.50 175 LYS A CA 1
ATOM 1347 C C . LYS A 1 175 ? -3.261 7.343 20.397 1.00 96.50 175 LYS A C 1
ATOM 1349 O O . LYS A 1 175 ? -3.775 7.500 21.489 1.00 96.50 175 LYS A O 1
ATOM 1354 N N . LEU A 1 176 ? -3.746 6.511 19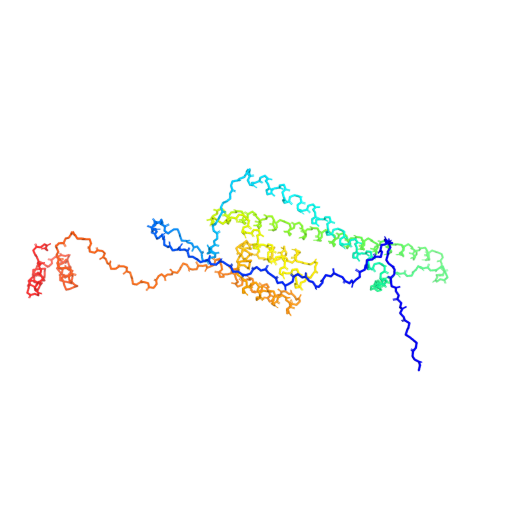.475 1.00 93.38 176 LEU A N 1
ATOM 1355 C CA . LEU A 1 176 ? -4.957 5.725 19.666 1.00 93.38 176 LEU A CA 1
ATOM 1356 C C . LEU A 1 176 ? -4.854 4.868 20.931 1.00 93.38 176 LEU A C 1
ATOM 1358 O O . LEU A 1 176 ? -5.766 4.901 21.740 1.00 93.38 176 LEU A O 1
ATOM 1362 N N . ILE A 1 177 ? -3.747 4.149 21.119 1.00 94.56 177 ILE A N 1
ATOM 1363 C CA . ILE A 1 177 ? -3.458 3.322 22.303 1.00 94.56 177 ILE A CA 1
ATOM 1364 C C . ILE A 1 177 ? -3.537 4.164 23.585 1.00 94.56 177 ILE A C 1
ATOM 1366 O O . ILE A 1 177 ? -4.213 3.764 24.528 1.00 94.56 177 ILE A O 1
ATOM 1370 N N . LEU A 1 178 ? -2.912 5.347 23.598 1.00 94.81 178 LEU A N 1
ATOM 1371 C CA . LEU A 1 178 ? -2.950 6.260 24.746 1.00 94.81 178 LEU A CA 1
ATOM 1372 C C . LEU A 1 178 ? -4.361 6.800 25.023 1.00 94.81 178 LEU A C 1
ATOM 1374 O O . LEU A 1 178 ? -4.792 6.795 26.169 1.00 94.81 178 LEU A O 1
ATOM 1378 N N . ASP A 1 179 ? -5.077 7.225 23.983 1.00 94.06 179 ASP A N 1
ATOM 1379 C CA . ASP A 1 179 ? -6.408 7.833 24.096 1.00 94.06 179 ASP A CA 1
ATOM 1380 C C . ASP A 1 179 ? -7.489 6.804 24.471 1.00 94.06 179 ASP A C 1
ATOM 1382 O O . ASP A 1 179 ? -8.513 7.151 25.053 1.00 94.06 179 ASP A O 1
ATOM 1386 N N . SER A 1 180 ? -7.280 5.536 24.109 1.00 88.31 180 SER A N 1
ATOM 1387 C CA . SER A 1 180 ? -8.233 4.440 24.318 1.00 88.31 180 SER A CA 1
ATOM 1388 C C . SER A 1 180 ? -7.936 3.564 25.534 1.00 88.31 180 SER A C 1
ATOM 1390 O O . SER A 1 180 ? -8.755 2.727 25.898 1.00 88.31 180 SER A O 1
ATOM 1392 N N . GLY A 1 181 ? -6.762 3.704 26.152 1.00 91.25 181 GLY A N 1
ATOM 1393 C CA . GLY A 1 181 ? -6.336 2.809 27.229 1.00 91.25 181 GLY A CA 1
ATOM 1394 C C . GLY A 1 181 ? -6.115 1.360 26.777 1.00 91.25 181 GLY A C 1
ATOM 1395 O O . GLY A 1 181 ? -6.127 0.445 27.597 1.00 91.25 181 GLY A O 1
ATOM 1396 N N . ILE A 1 182 ? -5.928 1.122 25.477 1.00 91.69 182 ILE A N 1
ATOM 1397 C CA . ILE A 1 182 ? -5.625 -0.211 24.945 1.00 91.69 182 ILE A CA 1
ATOM 1398 C C . ILE A 1 182 ? -4.159 -0.529 25.207 1.00 91.69 182 ILE A C 1
ATOM 1400 O O . ILE A 1 182 ? -3.299 0.335 25.060 1.00 91.69 182 ILE A O 1
ATOM 1404 N N . SER A 1 183 ? -3.846 -1.776 25.556 1.00 93.56 183 SER A N 1
ATOM 1405 C CA . SER A 1 183 ? -2.454 -2.194 25.715 1.00 93.56 183 SER A CA 1
ATOM 1406 C C . SER A 1 183 ? -1.736 -2.309 24.365 1.00 93.56 183 SER A C 1
ATOM 1408 O O . SER A 1 183 ? -2.311 -2.673 23.332 1.00 93.56 183 SER A O 1
ATOM 1410 N N . THR A 1 184 ? -0.438 -2.010 24.360 1.00 93.25 184 THR A N 1
ATOM 1411 C CA . THR A 1 184 ? 0.395 -2.078 23.154 1.00 93.25 184 THR A CA 1
ATOM 1412 C C . THR A 1 184 ? 0.439 -3.477 22.549 1.00 93.25 184 THR A C 1
ATOM 1414 O O . THR A 1 184 ? 0.513 -3.625 21.329 1.00 93.25 184 THR A O 1
ATOM 1417 N N . GLU A 1 185 ? 0.369 -4.500 23.394 1.00 94.38 185 GLU A N 1
ATOM 1418 C CA . GLU A 1 185 ? 0.392 -5.912 23.028 1.00 94.38 185 GLU A CA 1
ATOM 1419 C C . GLU A 1 185 ? -0.878 -6.294 22.269 1.00 94.38 185 GLU A C 1
ATOM 1421 O O . GLU A 1 185 ? -0.791 -6.937 21.227 1.00 94.38 185 GLU A O 1
ATOM 1426 N N . VAL A 1 186 ? -2.046 -5.836 22.732 1.00 94.69 186 VAL A N 1
ATOM 1427 C CA . VAL A 1 186 ? -3.333 -6.137 22.090 1.00 94.69 186 VAL A CA 1
ATOM 1428 C C . VAL A 1 186 ? -3.405 -5.514 20.697 1.00 94.69 186 VAL A C 1
ATOM 1430 O O . VAL A 1 186 ? -3.883 -6.157 19.760 1.00 94.69 186 VAL A O 1
ATOM 1433 N N . TYR A 1 187 ? -2.899 -4.289 20.523 1.00 96.25 187 TYR A N 1
ATOM 1434 C CA . TYR A 1 187 ? -2.814 -3.684 19.192 1.00 96.25 187 TYR A CA 1
ATOM 1435 C C . TYR A 1 187 ? -1.852 -4.460 18.280 1.00 96.25 187 TYR A C 1
ATOM 1437 O O . TYR A 1 187 ? -2.185 -4.737 17.129 1.00 96.25 187 TYR A O 1
ATOM 1445 N N . GLN A 1 188 ? -0.676 -4.850 18.786 1.00 95.81 188 GLN A N 1
ATOM 1446 C CA . GLN A 1 188 ? 0.292 -5.648 18.021 1.00 95.81 188 GLN A CA 1
ATOM 1447 C C . GLN A 1 188 ? -0.269 -7.014 17.621 1.00 95.81 188 GLN A C 1
ATOM 1449 O O . GLN A 1 188 ? -0.022 -7.474 16.507 1.00 95.81 188 GLN A O 1
ATOM 1454 N N . GLU A 1 189 ? -1.024 -7.665 18.503 1.00 96.50 189 GLU A N 1
ATOM 1455 C CA . GLU A 1 189 ? -1.682 -8.935 18.208 1.00 96.50 189 GLU A CA 1
ATOM 1456 C C . GLU A 1 189 ? -2.743 -8.760 17.115 1.00 96.50 189 GLU A C 1
ATOM 1458 O O . GLU A 1 189 ? -2.797 -9.559 16.181 1.00 96.50 189 GLU A O 1
ATOM 1463 N N . ALA A 1 190 ? -3.547 -7.694 17.189 1.00 96.31 190 ALA A N 1
ATOM 1464 C CA . ALA A 1 190 ? -4.521 -7.357 16.155 1.00 96.31 190 ALA A CA 1
ATOM 1465 C C . ALA A 1 190 ? -3.843 -7.109 14.792 1.00 96.31 190 ALA A C 1
ATOM 1467 O O . ALA A 1 190 ? -4.251 -7.712 13.801 1.00 96.31 190 ALA A O 1
ATOM 1468 N N . ASP A 1 191 ? -2.775 -6.305 14.747 1.00 96.69 191 ASP A N 1
ATOM 1469 C CA . ASP A 1 191 ? -1.989 -6.049 13.527 1.00 96.69 191 ASP A CA 1
ATOM 1470 C C . ASP A 1 191 ? -1.385 -7.344 12.959 1.00 96.69 191 ASP A C 1
ATOM 1472 O O . ASP A 1 191 ? -1.522 -7.648 11.774 1.00 96.69 191 ASP A O 1
ATOM 1476 N N . THR A 1 192 ? -0.787 -8.170 13.824 1.00 96.69 192 THR A N 1
ATOM 1477 C CA . THR A 1 192 ? -0.168 -9.444 13.427 1.00 96.69 192 THR A CA 1
ATOM 1478 C C . THR A 1 192 ? -1.202 -10.414 12.859 1.00 96.69 192 THR A C 1
ATOM 1480 O O . THR A 1 192 ? -0.935 -11.055 11.844 1.00 96.69 192 THR A O 1
ATOM 1483 N N . LYS A 1 193 ? -2.400 -10.490 13.453 1.00 97.19 193 LYS A N 1
ATOM 1484 C CA . LYS A 1 193 ? -3.505 -11.308 12.931 1.00 97.19 193 LYS A CA 1
ATOM 1485 C C . LYS A 1 193 ? -3.923 -10.870 11.533 1.00 97.19 193 LYS A C 1
ATOM 1487 O O . LYS A 1 193 ? -4.142 -11.729 10.684 1.00 97.19 193 LYS A O 1
ATOM 1492 N N . VAL A 1 194 ? -4.016 -9.563 11.275 1.00 97.50 194 VAL A N 1
ATOM 1493 C CA . VAL A 1 194 ? -4.359 -9.061 9.935 1.00 97.50 194 VAL A CA 1
ATOM 1494 C C . VAL A 1 194 ? -3.260 -9.409 8.931 1.00 97.50 194 VAL A C 1
ATOM 1496 O O . VAL A 1 194 ? -3.569 -9.969 7.880 1.00 97.50 194 VAL A O 1
ATOM 1499 N N . ARG A 1 195 ? -1.986 -9.168 9.272 1.00 97.31 195 ARG A N 1
ATOM 1500 C CA . ARG A 1 195 ? -0.839 -9.508 8.409 1.00 97.31 195 ARG A CA 1
ATOM 1501 C C . ARG A 1 195 ? -0.797 -11.003 8.080 1.00 97.31 195 ARG A C 1
ATOM 1503 O O . ARG A 1 195 ? -0.694 -11.365 6.914 1.00 97.31 195 ARG A O 1
ATOM 1510 N N . GLN A 1 196 ? -0.966 -11.868 9.081 1.00 97.19 196 GLN A N 1
ATOM 1511 C CA . GLN A 1 196 ? -1.012 -13.325 8.897 1.00 97.19 196 GLN A CA 1
ATOM 1512 C C . GLN A 1 196 ? -2.207 -13.776 8.052 1.00 97.19 196 GLN A C 1
ATOM 1514 O O . GLN A 1 196 ? -2.078 -14.678 7.229 1.00 97.19 196 GLN A O 1
ATOM 1519 N N . ALA A 1 197 ? -3.372 -13.153 8.232 1.00 97.00 197 ALA A N 1
ATOM 1520 C CA . ALA A 1 197 ? -4.557 -13.484 7.453 1.00 97.00 197 ALA A CA 1
ATOM 1521 C C . ALA A 1 197 ? -4.401 -13.094 5.973 1.00 97.00 197 ALA A C 1
ATOM 1523 O O . ALA A 1 197 ? -4.851 -13.830 5.099 1.00 97.00 197 ALA A O 1
ATOM 1524 N N . ILE A 1 198 ? -3.739 -11.970 5.681 1.00 96.50 198 ILE A N 1
ATOM 1525 C CA . ILE A 1 198 ? -3.414 -11.566 4.305 1.00 96.50 198 ILE A CA 1
ATOM 1526 C C . ILE A 1 198 ? -2.347 -12.491 3.716 1.00 96.50 198 ILE A C 1
ATOM 1528 O O . ILE A 1 198 ? -2.510 -12.946 2.587 1.00 96.50 198 ILE A O 1
ATOM 1532 N N . GLU A 1 199 ? -1.307 -12.818 4.484 1.00 96.75 199 GLU A N 1
ATOM 1533 C CA . GLU A 1 199 ? -0.248 -13.753 4.086 1.00 96.75 199 GLU A CA 1
ATOM 1534 C C . GLU A 1 199 ? -0.812 -15.134 3.719 1.00 96.75 199 GLU A C 1
ATOM 1536 O O . GLU A 1 199 ? -0.438 -15.717 2.704 1.00 96.75 199 GLU A O 1
ATOM 1541 N N . ALA A 1 200 ? -1.802 -15.623 4.471 1.00 96.44 200 ALA A N 1
ATOM 1542 C CA . ALA A 1 200 ? -2.490 -16.874 4.159 1.00 96.44 200 ALA A CA 1
ATOM 1543 C C . ALA A 1 200 ? -3.250 -16.836 2.816 1.00 96.44 200 ALA A C 1
ATOM 1545 O O . ALA A 1 200 ? -3.400 -17.868 2.165 1.00 96.44 200 ALA A O 1
ATOM 1546 N N . VAL A 1 201 ? -3.735 -15.663 2.389 1.00 95.25 201 VAL A N 1
ATOM 1547 C CA . VAL A 1 201 ? -4.433 -15.485 1.101 1.00 95.25 201 VAL A CA 1
ATOM 1548 C C . VAL A 1 201 ? -3.450 -15.234 -0.047 1.00 95.25 201 VAL A C 1
ATOM 1550 O O . VAL A 1 201 ? -3.672 -15.698 -1.169 1.00 95.25 201 VAL A O 1
ATOM 1553 N N . LYS A 1 202 ? -2.379 -14.479 0.209 1.00 93.00 202 LYS A N 1
ATOM 1554 C CA . LYS A 1 202 ? -1.338 -14.102 -0.756 1.00 93.00 202 LYS A CA 1
ATOM 1555 C C . LYS A 1 202 ? 0.050 -14.340 -0.138 1.00 93.00 202 LYS A C 1
ATOM 1557 O O . LYS A 1 202 ? 0.635 -13.390 0.384 1.00 93.00 202 LYS A O 1
ATOM 1562 N N . PRO A 1 203 ? 0.584 -15.573 -0.235 1.00 95.06 203 PRO A N 1
ATOM 1563 C CA . PRO A 1 203 ? 1.891 -15.906 0.326 1.00 95.06 203 PRO A CA 1
ATOM 1564 C C . PRO A 1 203 ? 3.016 -15.031 -0.246 1.00 95.06 203 PRO A C 1
ATOM 1566 O O . PRO A 1 203 ? 3.058 -14.784 -1.454 1.00 95.06 203 PRO A O 1
ATOM 1569 N N . GLY A 1 204 ? 3.914 -14.568 0.621 1.00 92.44 204 GLY A N 1
ATOM 1570 C CA . GLY A 1 204 ? 5.047 -13.684 0.341 1.00 92.44 204 GLY A CA 1
ATOM 1571 C C . GLY A 1 204 ? 4.684 -12.208 0.168 1.00 92.44 204 GLY A C 1
ATOM 1572 O O . GLY A 1 204 ? 5.559 -11.396 -0.119 1.00 92.44 204 GLY A O 1
ATOM 1573 N N . MET A 1 205 ? 3.403 -11.841 0.284 1.00 91.38 205 MET A N 1
ATOM 1574 C CA . MET A 1 205 ? 2.914 -10.485 -0.003 1.00 91.38 205 MET A CA 1
ATOM 1575 C C . MET A 1 205 ? 2.127 -9.876 1.162 1.00 91.38 205 MET A C 1
ATOM 1577 O O . MET A 1 205 ? 1.627 -8.757 1.033 1.00 91.38 205 MET A O 1
ATOM 1581 N N . GLY A 1 206 ? 2.007 -10.573 2.297 1.00 91.81 206 GLY A N 1
ATOM 1582 C CA . GLY A 1 206 ? 1.226 -10.131 3.448 1.00 91.81 206 GLY A CA 1
ATOM 1583 C C . GLY A 1 206 ? 1.643 -8.760 3.970 1.00 91.81 206 GLY A C 1
ATOM 1584 O O . GLY A 1 206 ? 0.793 -7.884 4.153 1.00 91.81 206 GLY A O 1
ATOM 1585 N N . GLU A 1 207 ? 2.945 -8.540 4.158 1.00 94.44 207 GLU A N 1
ATOM 1586 C CA . GLU A 1 207 ? 3.466 -7.269 4.674 1.00 94.44 207 GLU A CA 1
ATOM 1587 C C . GLU A 1 207 ? 3.280 -6.128 3.671 1.00 94.44 207 GLU A C 1
ATOM 1589 O O . GLU A 1 207 ? 2.663 -5.118 4.007 1.00 94.44 207 GLU A O 1
ATOM 1594 N N . VAL A 1 208 ? 3.689 -6.334 2.416 1.00 94.56 208 VAL A N 1
ATOM 1595 C CA . VAL A 1 208 ? 3.584 -5.330 1.344 1.00 94.56 208 VAL A CA 1
ATOM 1596 C C . VAL A 1 208 ? 2.134 -4.906 1.106 1.00 94.56 208 VAL A C 1
ATOM 1598 O O . VAL A 1 208 ? 1.846 -3.717 0.973 1.00 94.56 208 VAL A O 1
ATOM 1601 N N . ILE A 1 209 ? 1.196 -5.859 1.071 1.00 94.75 209 ILE A N 1
ATOM 1602 C CA . ILE A 1 209 ? -0.229 -5.558 0.884 1.00 94.75 209 ILE A CA 1
ATOM 1603 C C . ILE A 1 209 ? -0.775 -4.794 2.091 1.00 94.75 209 ILE A C 1
ATOM 1605 O O . ILE A 1 209 ? -1.519 -3.831 1.908 1.00 94.75 209 ILE A O 1
ATOM 1609 N N . THR A 1 210 ? -0.404 -5.185 3.313 1.00 96.56 210 THR A N 1
ATOM 1610 C CA . THR A 1 210 ? -0.844 -4.484 4.530 1.00 96.56 210 THR A CA 1
ATOM 1611 C C . THR A 1 210 ? -0.340 -3.043 4.545 1.00 96.56 210 THR A C 1
ATOM 1613 O O . THR A 1 210 ? -1.115 -2.120 4.793 1.00 96.56 210 THR A O 1
ATOM 1616 N N . ASP A 1 211 ? 0.926 -2.825 4.208 1.00 96.50 211 ASP A N 1
ATOM 1617 C CA . ASP A 1 211 ? 1.520 -1.491 4.165 1.00 96.50 211 ASP A CA 1
ATOM 1618 C C . ASP A 1 211 ? 0.893 -0.642 3.048 1.00 96.50 211 ASP A C 1
ATOM 1620 O O . ASP A 1 211 ? 0.584 0.538 3.244 1.00 96.50 211 ASP A O 1
ATOM 1624 N N . GLN A 1 212 ? 0.603 -1.246 1.891 1.00 94.88 212 GLN A N 1
ATOM 1625 C CA . GLN A 1 212 ? -0.114 -0.572 0.810 1.00 94.88 212 GLN A CA 1
ATOM 1626 C C . GLN A 1 212 ? -1.537 -0.186 1.236 1.00 94.88 212 GLN A C 1
ATOM 1628 O O . GLN A 1 212 ? -1.995 0.914 0.926 1.00 94.88 212 GLN A O 1
ATOM 1633 N N . ILE A 1 213 ? -2.229 -1.051 1.982 1.00 94.81 213 ILE A N 1
ATOM 1634 C CA . ILE A 1 213 ? -3.538 -0.746 2.570 1.00 94.81 213 ILE A CA 1
ATOM 1635 C C . ILE A 1 213 ? -3.426 0.438 3.531 1.00 94.81 213 ILE A C 1
ATOM 1637 O O . ILE A 1 213 ? -4.240 1.358 3.453 1.00 94.81 213 ILE A O 1
ATOM 1641 N N . ILE A 1 214 ? -2.414 0.453 4.403 1.00 96.12 214 ILE A N 1
ATOM 1642 C CA . ILE A 1 214 ? -2.158 1.569 5.320 1.00 96.12 214 ILE A CA 1
ATOM 1643 C C . ILE A 1 214 ? -1.996 2.880 4.540 1.00 96.12 214 ILE A C 1
ATOM 1645 O O . ILE A 1 214 ? -2.608 3.889 4.900 1.00 96.12 214 ILE A O 1
ATOM 1649 N N . SER A 1 215 ? -1.220 2.850 3.455 1.00 96.00 215 SER A N 1
ATOM 1650 C CA . SER A 1 215 ? -0.991 4.006 2.586 1.00 96.00 215 SER A CA 1
ATOM 1651 C C . SER A 1 215 ? -2.270 4.496 1.900 1.00 96.00 215 SER A C 1
ATOM 1653 O O . SER A 1 215 ? -2.604 5.677 1.989 1.00 96.00 215 SER A O 1
ATOM 1655 N N . VAL A 1 216 ? -3.041 3.591 1.288 1.00 94.00 216 VAL A N 1
ATOM 1656 C CA . VAL A 1 216 ? -4.278 3.927 0.558 1.00 94.00 216 VAL A CA 1
ATOM 1657 C C . VAL A 1 216 ? -5.375 4.437 1.492 1.00 94.00 216 VAL A C 1
ATOM 1659 O O . VAL A 1 216 ? -6.103 5.372 1.156 1.00 94.00 216 VAL A O 1
ATOM 1662 N N . VAL A 1 217 ? -5.516 3.831 2.670 1.00 94.44 217 VAL A N 1
ATOM 1663 C CA . VAL A 1 217 ? -6.526 4.233 3.654 1.00 94.44 217 VAL A CA 1
ATOM 1664 C C . VAL A 1 217 ? -6.155 5.570 4.297 1.00 94.44 217 VAL A C 1
ATOM 1666 O O . VAL A 1 217 ? -7.032 6.413 4.502 1.00 94.44 217 VAL A O 1
ATOM 1669 N N . GLY A 1 218 ? -4.872 5.782 4.603 1.00 94.44 218 GLY A N 1
ATOM 1670 C CA . GLY A 1 218 ? -4.381 7.003 5.230 1.00 94.44 218 GLY A CA 1
ATOM 1671 C C . GLY A 1 218 ? -4.884 7.158 6.668 1.00 94.44 218 GLY A C 1
ATOM 1672 O O . GLY A 1 218 ? -4.639 6.307 7.525 1.00 94.44 218 GLY A O 1
ATOM 1673 N N . GLU A 1 219 ? -5.559 8.266 6.965 1.00 93.25 219 GLU A N 1
ATOM 1674 C CA . GLU A 1 219 ? -6.099 8.561 8.299 1.00 93.25 219 GLU A CA 1
ATOM 1675 C C . GLU A 1 219 ? -7.234 7.602 8.697 1.00 93.25 219 GLU A C 1
ATOM 1677 O O . GLU A 1 219 ? -8.165 7.362 7.922 1.00 93.25 219 GLU A O 1
ATOM 1682 N N . GLY A 1 220 ? -7.177 7.070 9.922 1.00 93.56 220 GLY A N 1
ATOM 1683 C CA . GLY A 1 220 ? -8.109 6.053 10.409 1.00 93.56 220 GLY A CA 1
ATOM 1684 C C . GLY A 1 220 ? -7.661 4.617 10.126 1.00 93.56 220 GLY A C 1
ATOM 1685 O O . GLY A 1 220 ? -8.315 3.684 10.596 1.00 93.56 220 GLY A O 1
ATOM 1686 N N . SER A 1 221 ? -6.549 4.416 9.404 1.00 96.06 221 SER A N 1
ATOM 1687 C CA . SER A 1 221 ? -5.974 3.083 9.155 1.00 96.06 221 SER A CA 1
ATOM 1688 C C . SER A 1 221 ? -5.666 2.330 10.449 1.00 96.06 221 SER A C 1
ATOM 1690 O O . SER A 1 221 ? -5.896 1.129 10.515 1.00 96.06 221 SER A O 1
ATOM 1692 N N . GLU A 1 222 ? -5.223 3.029 11.495 1.00 95.75 222 GLU A N 1
ATOM 1693 C CA . GLU A 1 222 ? -4.971 2.467 12.828 1.00 95.75 222 GLU A CA 1
ATOM 1694 C C . GLU A 1 222 ? -6.224 1.869 13.476 1.00 95.75 222 GLU A C 1
ATOM 1696 O O . GLU A 1 222 ? -6.192 0.749 13.986 1.00 95.75 222 GLU A O 1
ATOM 1701 N N . LYS A 1 223 ? -7.366 2.558 13.379 1.00 95.88 223 LYS A N 1
ATOM 1702 C CA . LYS A 1 223 ? -8.639 2.058 13.914 1.00 95.88 223 LYS A CA 1
ATOM 1703 C C . LYS A 1 223 ? -9.149 0.866 13.113 1.00 95.88 223 LYS A C 1
ATOM 1705 O O . LYS A 1 223 ? -9.684 -0.077 13.688 1.00 95.88 223 LYS A O 1
ATOM 1710 N N . ILE A 1 224 ? -8.985 0.903 11.791 1.00 96.50 224 ILE A N 1
ATOM 1711 C CA . ILE A 1 224 ? -9.442 -0.163 10.891 1.00 96.50 224 ILE A CA 1
ATOM 1712 C C . ILE A 1 224 ? -8.627 -1.435 11.099 1.00 96.50 224 ILE A C 1
ATOM 1714 O O . ILE A 1 224 ? -9.220 -2.499 11.243 1.00 96.50 224 ILE A O 1
ATOM 1718 N N . LEU A 1 225 ? -7.295 -1.338 11.153 1.00 96.50 225 LEU A N 1
ATOM 1719 C CA . LEU A 1 225 ? -6.431 -2.497 11.391 1.00 96.50 225 LEU A CA 1
ATOM 1720 C C . LEU A 1 225 ? -6.728 -3.143 12.740 1.00 96.50 225 LEU A C 1
ATOM 1722 O O . LEU A 1 225 ? -6.912 -4.358 12.816 1.00 96.50 225 LEU A O 1
ATOM 1726 N N . TYR A 1 226 ? -6.886 -2.324 13.778 1.00 96.81 226 TYR A N 1
ATOM 1727 C CA . TYR A 1 226 ? -7.306 -2.820 15.079 1.00 96.81 226 TYR A CA 1
ATOM 1728 C C . TYR A 1 226 ? -8.682 -3.505 15.028 1.00 96.81 226 TYR A C 1
ATOM 1730 O O . TYR A 1 226 ? -8.842 -4.624 15.520 1.00 96.81 226 TYR A O 1
ATOM 1738 N N . PHE A 1 227 ? -9.676 -2.866 14.399 1.00 96.44 227 PHE A N 1
ATOM 1739 C CA . PHE A 1 227 ? -11.025 -3.416 14.261 1.00 96.44 227 PHE A CA 1
ATOM 1740 C C . PHE A 1 227 ? -11.029 -4.752 13.516 1.00 96.44 227 PHE A C 1
ATOM 1742 O O . PHE A 1 227 ? -11.677 -5.690 13.972 1.00 96.44 227 PHE A O 1
ATOM 1749 N N . LEU A 1 228 ? -10.293 -4.867 12.408 1.00 96.94 228 LEU A N 1
ATOM 1750 C CA . LEU A 1 228 ? -10.164 -6.116 11.657 1.00 96.94 228 LEU A CA 1
ATOM 1751 C C . LEU A 1 228 ? -9.490 -7.202 12.498 1.00 96.94 228 LEU A C 1
ATOM 1753 O O . LEU A 1 228 ? -9.988 -8.321 12.557 1.00 96.94 228 LEU A O 1
ATOM 1757 N N . GLY A 1 229 ? -8.405 -6.879 13.204 1.00 96.19 229 GLY A N 1
ATOM 1758 C CA . GLY A 1 229 ? -7.703 -7.849 14.045 1.00 96.19 229 GLY A CA 1
ATOM 1759 C C . GLY A 1 229 ? -8.524 -8.341 15.244 1.00 96.19 229 GLY A C 1
ATOM 1760 O O . GLY A 1 229 ? -8.377 -9.492 15.663 1.00 96.19 229 GLY A O 1
ATOM 1761 N N . ARG A 1 230 ? -9.425 -7.506 15.782 1.00 96.31 230 ARG A N 1
ATOM 1762 C CA . ARG A 1 230 ? -10.371 -7.889 16.847 1.00 96.31 230 ARG A CA 1
ATOM 1763 C C . ARG A 1 230 ? -11.620 -8.597 16.317 1.00 96.31 230 ARG A C 1
ATOM 1765 O O . ARG A 1 230 ? -12.120 -9.515 16.965 1.00 96.31 230 ARG A O 1
ATOM 1772 N N . ASN A 1 231 ? -12.131 -8.201 15.153 1.00 96.94 231 ASN A N 1
ATOM 1773 C CA . ASN A 1 231 ? -13.370 -8.725 14.588 1.00 96.94 231 ASN A CA 1
ATOM 1774 C C . ASN A 1 231 ? -13.100 -9.784 13.511 1.00 96.94 231 ASN A C 1
ATOM 1776 O O . ASN A 1 231 ? -12.973 -9.479 12.325 1.00 96.94 231 ASN A O 1
ATOM 1780 N N . LYS A 1 232 ? -13.120 -11.056 13.928 1.00 96.56 232 LYS A N 1
ATOM 1781 C CA . LYS A 1 232 ? -12.909 -12.214 13.041 1.00 96.56 232 LYS A CA 1
ATOM 1782 C C . LYS A 1 232 ? -13.864 -12.245 11.843 1.00 96.56 232 LYS A C 1
ATOM 1784 O O . LYS A 1 232 ? -13.454 -12.646 10.762 1.00 96.56 232 LYS A O 1
ATOM 1789 N N . ASN A 1 233 ? -15.114 -11.809 12.006 1.00 97.25 233 ASN A N 1
ATOM 1790 C CA . ASN A 1 233 ? -16.089 -11.823 10.911 1.00 97.25 233 ASN A CA 1
ATOM 1791 C C . ASN A 1 233 ? -15.727 -10.797 9.835 1.00 97.25 233 ASN A C 1
ATOM 1793 O O . ASN A 1 233 ? -15.730 -11.126 8.652 1.00 97.25 233 ASN A O 1
ATOM 1797 N N . ALA A 1 234 ? -15.363 -9.580 10.249 1.00 97.00 234 ALA A N 1
ATOM 1798 C CA . ALA A 1 234 ? -14.922 -8.538 9.327 1.00 97.00 234 ALA A CA 1
ATOM 1799 C C . ALA A 1 234 ? -13.596 -8.909 8.647 1.00 97.00 234 ALA A C 1
ATOM 1801 O O . ALA A 1 234 ? -13.431 -8.655 7.456 1.00 97.00 234 ALA A O 1
ATOM 1802 N N . LEU A 1 235 ? -12.677 -9.548 9.381 1.00 97.19 235 LEU A N 1
ATOM 1803 C CA . LEU A 1 235 ? -11.431 -10.064 8.818 1.00 97.19 235 LEU A CA 1
ATOM 1804 C C . LEU A 1 235 ? -11.690 -11.143 7.765 1.00 97.19 235 LEU A C 1
ATOM 1806 O O . LEU A 1 235 ? -11.125 -11.063 6.683 1.00 97.19 235 LEU A O 1
ATOM 1810 N N . ASN A 1 236 ? -12.572 -12.103 8.050 1.00 97.56 236 ASN A N 1
ATOM 1811 C CA . ASN A 1 236 ? -12.934 -13.163 7.109 1.00 97.56 236 ASN A CA 1
ATOM 1812 C C . ASN A 1 236 ? -13.628 -12.609 5.858 1.00 97.56 236 ASN A C 1
ATOM 1814 O O . ASN A 1 236 ? -13.375 -13.067 4.750 1.00 97.56 236 ASN A O 1
ATOM 1818 N N . GLU A 1 237 ? -14.507 -11.618 6.010 1.00 97.56 237 GLU A N 1
ATOM 1819 C CA . GLU A 1 237 ? -15.125 -10.946 4.865 1.00 97.56 237 GLU A CA 1
ATOM 1820 C C . GLU A 1 237 ? -14.066 -10.238 4.013 1.00 97.56 237 GLU A C 1
ATOM 1822 O O . GLU A 1 237 ? -14.027 -10.413 2.795 1.00 97.56 237 GLU A O 1
ATOM 1827 N N . PHE A 1 238 ? -13.152 -9.511 4.655 1.00 97.44 238 PHE A N 1
ATOM 1828 C CA . PHE A 1 238 ? -12.046 -8.842 3.985 1.00 97.44 238 PHE A CA 1
ATOM 1829 C C . PHE A 1 238 ? -11.123 -9.824 3.242 1.00 97.44 238 PHE A C 1
ATOM 1831 O O . PHE A 1 238 ? -10.836 -9.614 2.062 1.00 97.44 238 PHE A O 1
ATOM 1838 N N . THR A 1 239 ? -10.696 -10.917 3.884 1.00 96.81 239 THR A N 1
ATOM 1839 C CA . THR A 1 239 ? -9.837 -11.934 3.257 1.00 96.81 239 THR A CA 1
ATOM 1840 C C . THR A 1 239 ? -10.549 -12.661 2.123 1.00 96.81 239 THR A C 1
ATOM 1842 O O . THR A 1 239 ? -9.941 -12.888 1.081 1.00 96.81 239 THR A O 1
ATOM 1845 N N . ASN A 1 240 ? -11.845 -12.952 2.260 1.00 97.56 240 ASN A N 1
ATOM 1846 C CA . ASN A 1 240 ? -12.647 -13.541 1.187 1.00 97.56 240 ASN A CA 1
ATOM 1847 C C . ASN A 1 240 ? -12.752 -12.607 -0.025 1.00 97.56 240 ASN A C 1
ATOM 1849 O O . ASN A 1 240 ? -12.613 -13.054 -1.167 1.00 97.56 240 ASN A O 1
ATOM 1853 N N . LEU A 1 241 ? -12.969 -11.306 0.201 1.00 97.00 241 LEU A N 1
ATOM 1854 C CA . LEU A 1 241 ? -12.991 -10.311 -0.873 1.00 97.00 241 LEU A CA 1
ATOM 1855 C C . LEU A 1 241 ? -11.626 -10.199 -1.559 1.00 97.00 241 LEU A C 1
ATOM 1857 O O . LEU A 1 241 ? -11.578 -10.121 -2.785 1.00 97.00 241 LEU A O 1
ATOM 1861 N N . LEU A 1 242 ? -10.534 -10.250 -0.792 1.00 95.50 242 LEU A N 1
ATOM 1862 C CA . LEU A 1 242 ? -9.168 -10.223 -1.318 1.00 95.50 242 LEU A CA 1
ATOM 1863 C C . LEU A 1 242 ? -8.805 -11.502 -2.095 1.00 95.50 242 LEU A C 1
ATOM 1865 O O . LEU A 1 242 ? -8.107 -11.440 -3.105 1.00 95.50 242 LEU A O 1
ATOM 1869 N N . ALA A 1 243 ? -9.292 -12.662 -1.652 1.00 95.69 243 ALA A N 1
ATOM 1870 C CA . ALA A 1 243 ? -9.095 -13.937 -2.339 1.00 95.69 243 ALA A CA 1
ATOM 1871 C C . ALA A 1 243 ? -9.873 -13.996 -3.662 1.00 95.69 243 ALA A C 1
ATOM 1873 O O . ALA A 1 243 ? -9.371 -14.507 -4.662 1.00 95.69 243 ALA A O 1
ATOM 1874 N N . THR A 1 244 ? -11.093 -13.451 -3.669 1.00 96.19 244 THR A N 1
ATOM 1875 C CA . THR A 1 244 ? -11.997 -13.481 -4.829 1.00 96.19 244 THR A CA 1
ATOM 1876 C C . THR A 1 244 ? -11.607 -12.462 -5.901 1.00 96.19 244 THR A C 1
ATOM 1878 O O . THR A 1 244 ? -11.836 -12.697 -7.086 1.00 96.19 244 THR A O 1
ATOM 1881 N N . ASP A 1 245 ? -11.056 -11.312 -5.506 1.00 94.81 245 ASP A N 1
ATOM 1882 C CA . ASP A 1 245 ? -10.701 -10.219 -6.409 1.00 94.81 245 ASP A CA 1
ATOM 1883 C C . ASP A 1 245 ? -9.187 -9.990 -6.441 1.00 94.81 245 ASP A C 1
ATOM 1885 O O . ASP A 1 245 ? -8.614 -9.372 -5.545 1.00 94.81 245 ASP A O 1
ATOM 1889 N N . SER A 1 246 ? -8.540 -10.431 -7.525 1.00 89.25 246 SER A N 1
ATOM 1890 C CA . SER A 1 246 ? -7.098 -10.256 -7.729 1.00 89.25 246 SER A CA 1
ATOM 1891 C C . SER A 1 246 ? -6.663 -8.794 -7.814 1.00 89.25 246 SER A C 1
ATOM 1893 O O . SER A 1 246 ? -5.489 -8.513 -7.596 1.00 89.25 246 SER A O 1
ATOM 1895 N N . SER A 1 247 ? -7.577 -7.873 -8.140 1.00 91.94 247 SER A N 1
ATOM 1896 C CA . SER A 1 247 ? -7.278 -6.438 -8.176 1.00 91.94 247 SER A CA 1
ATOM 1897 C C . SER A 1 247 ? -7.266 -5.796 -6.786 1.00 91.94 247 SER A C 1
ATOM 1899 O O . SER A 1 247 ? -6.752 -4.691 -6.630 1.00 91.94 247 SER A O 1
ATOM 1901 N N . GLY A 1 248 ? -7.849 -6.455 -5.776 1.00 92.31 248 GLY A N 1
ATOM 1902 C CA . GLY A 1 248 ? -8.005 -5.907 -4.427 1.00 92.31 248 GLY A CA 1
ATOM 1903 C C . GLY A 1 248 ? -8.991 -4.733 -4.329 1.00 92.31 248 GLY A C 1
ATOM 1904 O O . GLY A 1 248 ? -9.128 -4.130 -3.260 1.00 92.31 248 GLY A O 1
ATOM 1905 N N . LEU A 1 249 ? -9.703 -4.393 -5.409 1.00 93.94 249 LEU A N 1
ATOM 1906 C CA . LEU A 1 249 ? -10.592 -3.234 -5.457 1.00 93.94 249 LEU A CA 1
ATOM 1907 C C . LEU A 1 249 ? -11.818 -3.431 -4.561 1.00 93.94 249 LEU A C 1
ATOM 1909 O O . LEU A 1 249 ? -12.176 -2.529 -3.805 1.00 93.94 249 LEU A O 1
ATOM 1913 N N . LYS A 1 250 ? -12.422 -4.625 -4.562 1.00 95.38 250 LYS A N 1
ATOM 1914 C CA . LYS A 1 250 ? -13.538 -4.943 -3.651 1.00 95.38 250 LYS A CA 1
ATOM 1915 C C . LYS A 1 250 ? -13.126 -4.869 -2.183 1.00 95.38 250 LYS A C 1
ATOM 1917 O O . LYS A 1 250 ? -13.859 -4.310 -1.369 1.00 95.38 250 LYS A O 1
ATOM 1922 N N . ALA A 1 251 ? -11.947 -5.395 -1.859 1.00 95.50 251 ALA A N 1
ATOM 1923 C CA . ALA A 1 251 ? -11.393 -5.334 -0.512 1.00 95.50 251 ALA A CA 1
ATOM 1924 C C . ALA A 1 251 ? -11.147 -3.873 -0.087 1.00 95.50 251 ALA A C 1
ATOM 1926 O O . ALA A 1 251 ? -11.518 -3.476 1.013 1.00 95.50 251 ALA A O 1
ATOM 1927 N N . SER A 1 252 ? -10.637 -3.036 -0.996 1.00 94.38 252 SER A N 1
ATOM 1928 C CA . SER A 1 252 ? -10.430 -1.599 -0.762 1.00 94.38 252 SER A CA 1
ATOM 1929 C C . SER A 1 252 ? -11.742 -0.833 -0.544 1.00 94.38 252 SER A C 1
ATOM 1931 O O . SER A 1 252 ? -11.824 0.006 0.351 1.00 94.38 252 SER A O 1
ATOM 1933 N N . ILE A 1 253 ? -12.797 -1.147 -1.307 1.00 95.50 253 ILE A N 1
ATOM 1934 C CA . ILE A 1 253 ? -14.137 -0.570 -1.102 1.00 95.50 253 ILE A CA 1
ATOM 1935 C C . ILE A 1 253 ? -14.683 -0.961 0.273 1.00 95.50 253 ILE A C 1
ATOM 1937 O O . ILE A 1 253 ? -15.197 -0.104 0.993 1.00 95.50 253 ILE A O 1
ATOM 1941 N N . PHE A 1 254 ? -14.548 -2.233 0.658 1.00 96.69 254 PHE A N 1
ATOM 1942 C CA . PHE A 1 254 ? -14.957 -2.700 1.981 1.00 96.69 254 PHE A CA 1
ATOM 1943 C C . PHE A 1 254 ? -14.225 -1.940 3.093 1.00 96.69 254 PHE A C 1
ATOM 1945 O O . PHE A 1 254 ? -14.867 -1.433 4.012 1.00 96.69 254 PHE A O 1
ATOM 1952 N N . LEU A 1 255 ? -12.905 -1.767 2.977 1.00 95.69 255 LEU A N 1
ATOM 1953 C CA . LEU A 1 255 ? -12.127 -0.961 3.920 1.00 95.69 255 LEU A CA 1
ATOM 1954 C C . LEU A 1 255 ? -12.607 0.494 3.973 1.00 95.69 255 LEU A C 1
ATOM 1956 O O . LEU A 1 255 ? -12.712 1.054 5.061 1.00 95.69 255 LEU A O 1
ATOM 1960 N N . GLY A 1 256 ? -12.961 1.091 2.831 1.00 94.38 256 GLY A N 1
ATOM 1961 C CA . GLY A 1 256 ? -13.555 2.429 2.765 1.00 94.38 256 GLY A CA 1
ATOM 1962 C C . GLY A 1 256 ? -14.886 2.531 3.519 1.00 94.38 256 GLY A C 1
ATOM 1963 O O . GLY A 1 256 ? -15.100 3.477 4.274 1.00 94.38 256 GLY A O 1
ATOM 1964 N N . GLN A 1 257 ? -15.751 1.522 3.399 1.00 93.94 257 GLN A N 1
ATOM 1965 C CA . GLN A 1 257 ? -17.008 1.461 4.153 1.00 93.94 257 GLN A CA 1
ATOM 1966 C C . GLN A 1 257 ? -16.771 1.285 5.657 1.00 93.94 257 GLN A C 1
ATOM 1968 O O . GLN A 1 257 ? -17.463 1.899 6.469 1.00 93.94 257 GLN A O 1
ATOM 1973 N N . GLN A 1 258 ? -15.800 0.455 6.054 1.00 94.19 258 GLN A N 1
ATOM 1974 C CA . GLN A 1 258 ? -15.445 0.302 7.468 1.00 94.19 258 GLN A CA 1
ATOM 1975 C C . GLN A 1 258 ? -14.821 1.583 8.026 1.00 94.19 258 GLN A C 1
ATOM 1977 O O . GLN A 1 258 ? -15.159 1.987 9.136 1.00 94.19 258 GLN A O 1
ATOM 1982 N N . ARG A 1 259 ? -13.987 2.275 7.241 1.00 93.44 259 ARG A N 1
ATOM 1983 C CA . ARG A 1 259 ? -13.450 3.594 7.586 1.00 93.44 259 ARG A CA 1
ATOM 1984 C C . ARG A 1 259 ? -14.570 4.574 7.900 1.00 93.44 259 ARG A C 1
ATOM 1986 O O . ARG A 1 259 ? -14.542 5.206 8.950 1.00 93.44 259 ARG A O 1
ATOM 1993 N N . GLU A 1 260 ? -15.556 4.680 7.014 1.00 91.75 260 GLU A N 1
ATOM 1994 C CA . GLU A 1 260 ? -16.694 5.575 7.211 1.00 91.75 260 GLU A CA 1
ATOM 1995 C C . GLU A 1 260 ? -17.464 5.220 8.488 1.00 91.75 260 GLU A C 1
ATOM 1997 O O . GLU A 1 260 ? -17.725 6.096 9.307 1.00 91.75 260 GLU A O 1
ATOM 2002 N N . LYS A 1 261 ? -17.753 3.934 8.718 1.00 90.88 261 LYS A N 1
ATOM 2003 C CA . LYS A 1 261 ? -18.460 3.468 9.923 1.00 90.88 261 LYS A CA 1
ATOM 2004 C C . LYS A 1 261 ? -17.702 3.765 11.219 1.00 90.88 261 LYS A C 1
ATOM 2006 O O . LYS A 1 261 ? -18.327 4.120 12.215 1.00 90.88 261 LYS A O 1
ATOM 2011 N N . LEU A 1 262 ? -16.379 3.600 11.217 1.00 89.38 262 LEU A N 1
ATOM 2012 C CA . LEU A 1 262 ? -15.537 3.772 12.404 1.00 89.38 262 LEU A CA 1
ATOM 2013 C C . LEU A 1 262 ? -15.219 5.244 12.693 1.00 89.38 262 LEU A C 1
ATOM 2015 O O . LEU A 1 262 ? -15.128 5.628 13.858 1.00 89.38 262 LEU A O 1
ATOM 2019 N N . LEU A 1 263 ? -15.059 6.075 11.660 1.00 86.38 263 LEU A N 1
ATOM 2020 C CA . LEU A 1 263 ? -14.801 7.508 11.825 1.00 86.38 263 LEU A CA 1
ATOM 2021 C C . LEU A 1 263 ? -16.089 8.296 12.085 1.00 86.38 263 LEU A C 1
ATOM 2023 O O . LEU A 1 263 ? -16.102 9.175 12.944 1.00 86.38 263 LEU A O 1
ATOM 2027 N N . ASN A 1 264 ? -17.189 7.949 11.415 1.00 80.75 264 ASN A N 1
ATOM 2028 C CA . ASN A 1 264 ? -18.472 8.638 11.548 1.00 80.75 264 ASN A CA 1
ATOM 2029 C C . ASN A 1 264 ? -19.381 7.964 12.575 1.00 80.75 264 ASN A C 1
ATOM 2031 O O . ASN A 1 264 ? -20.580 7.823 12.328 1.00 80.75 264 ASN A O 1
ATOM 2035 N N . THR A 1 265 ? -18.857 7.554 13.735 1.00 63.75 265 THR A N 1
ATOM 2036 C CA . THR A 1 265 ? -19.727 7.072 14.815 1.00 63.75 265 THR A CA 1
ATOM 2037 C C . THR A 1 265 ? -20.605 8.230 15.300 1.00 63.75 265 THR A C 1
ATOM 2039 O O . THR A 1 265 ? -20.277 8.998 16.202 1.00 63.75 265 THR A O 1
ATOM 2042 N N . THR A 1 266 ? -21.763 8.399 14.661 1.00 57.25 266 THR A N 1
ATOM 2043 C CA . THR A 1 266 ? -22.825 9.273 15.139 1.00 57.25 266 THR A CA 1
ATOM 2044 C C . THR A 1 266 ? -23.150 8.803 16.541 1.00 57.25 266 THR A C 1
ATOM 2046 O O . THR A 1 266 ? -23.657 7.691 16.716 1.00 57.25 266 THR A O 1
ATOM 2049 N N . LYS A 1 267 ? -22.809 9.631 17.538 1.00 58.16 267 LYS A N 1
ATOM 2050 C CA . LYS A 1 267 ? -23.194 9.440 18.939 1.00 58.16 267 LYS A CA 1
ATOM 2051 C C . LYS A 1 267 ? -24.623 8.917 18.940 1.00 58.16 267 LYS A C 1
ATOM 2053 O O . LYS A 1 267 ? -25.484 9.579 18.360 1.00 58.16 267 LYS A O 1
ATOM 2058 N N . ARG A 1 268 ? -24.867 7.735 19.526 1.00 57.09 268 ARG A N 1
ATOM 2059 C CA . ARG A 1 268 ? -26.226 7.195 19.676 1.00 57.09 268 ARG A CA 1
ATOM 2060 C C . ARG A 1 268 ? -27.068 8.300 20.303 1.00 57.09 268 ARG A C 1
ATOM 2062 O O . ARG A 1 268 ? -26.948 8.563 21.495 1.00 57.09 268 ARG A O 1
ATOM 2069 N N . THR A 1 269 ? -27.883 8.974 19.497 1.00 57.84 269 THR A N 1
ATOM 2070 C CA . THR A 1 269 ? -28.890 9.896 20.002 1.00 57.84 269 THR A CA 1
ATOM 2071 C C . THR A 1 269 ? -29.837 9.012 20.786 1.00 57.84 269 THR A C 1
ATOM 2073 O O . THR A 1 269 ? -30.464 8.117 20.205 1.00 57.84 269 THR A O 1
ATOM 2076 N N . SER A 1 270 ? -29.845 9.152 22.111 1.00 68.50 270 SER A N 1
ATOM 2077 C CA . SER A 1 270 ? -30.717 8.344 22.946 1.00 68.50 270 SER A CA 1
ATOM 2078 C C . SER A 1 270 ? -32.149 8.535 22.441 1.00 68.50 270 SER A C 1
ATOM 2080 O O . SER A 1 270 ? -32.639 9.650 22.301 1.00 68.50 270 SER A O 1
ATOM 2082 N N . LYS A 1 271 ? -32.827 7.426 22.128 1.00 64.44 271 LYS A N 1
ATOM 2083 C CA . LYS A 1 271 ? -34.287 7.419 21.949 1.00 64.44 271 LYS A CA 1
ATOM 2084 C C . LYS A 1 271 ? -35.010 7.427 23.299 1.00 64.44 271 LYS A C 1
ATOM 2086 O O . LYS A 1 271 ? -36.217 7.214 23.347 1.00 64.44 271 LYS A O 1
ATOM 2091 N N . ALA A 1 272 ? -34.265 7.615 24.390 1.00 72.19 272 ALA A N 1
ATOM 2092 C CA . ALA A 1 272 ? -34.848 7.796 25.699 1.00 72.19 272 ALA A CA 1
ATOM 2093 C C . ALA A 1 272 ? -35.695 9.077 25.652 1.00 72.19 272 ALA A C 1
ATOM 2095 O O . ALA A 1 272 ? -35.191 10.107 25.190 1.00 72.19 272 ALA A O 1
ATOM 2096 N N . PRO A 1 273 ? -36.963 9.031 26.095 1.00 73.31 273 PRO A N 1
ATOM 2097 C CA . PRO A 1 273 ? -37.699 10.244 26.411 1.00 73.31 273 PRO A CA 1
ATOM 2098 C C . PRO A 1 273 ? -36.800 11.112 27.292 1.00 73.31 273 PRO A C 1
ATOM 2100 O O . PRO A 1 273 ? -36.141 10.578 28.186 1.00 73.31 273 PRO A O 1
ATOM 2103 N N . THR A 1 274 ? -36.729 12.418 27.020 1.00 72.50 274 THR A N 1
ATOM 2104 C CA . THR A 1 274 ? -36.020 13.361 27.899 1.00 72.50 274 THR A CA 1
ATOM 2105 C C . THR A 1 274 ? -36.384 13.035 29.345 1.00 72.50 274 THR A C 1
ATOM 2107 O O . THR A 1 274 ? -37.589 12.909 29.601 1.00 72.50 274 THR A O 1
ATOM 2110 N N . PRO A 1 275 ? -35.399 12.847 30.249 1.00 67.00 275 PRO A N 1
ATOM 2111 C CA . PRO A 1 275 ? -35.684 12.543 31.643 1.00 67.00 275 PRO A CA 1
ATOM 2112 C C . PRO A 1 275 ? -36.730 13.538 32.136 1.00 67.00 275 PRO A C 1
ATOM 2114 O O . PRO A 1 275 ? -36.635 14.739 31.859 1.00 67.00 275 PRO A O 1
ATOM 2117 N N . GLY A 1 276 ? -37.795 13.006 32.743 1.00 63.66 276 GLY A N 1
ATOM 2118 C CA . GLY A 1 276 ? -38.828 13.840 33.340 1.00 63.66 276 GLY A CA 1
ATOM 2119 C C . GLY A 1 276 ? -38.146 14.842 34.259 1.00 63.66 276 GLY A C 1
ATOM 2120 O O . GLY A 1 276 ? -37.198 14.473 34.942 1.00 63.66 276 GLY A O 1
ATOM 2121 N N . VAL A 1 277 ? -38.571 16.107 34.208 1.00 66.06 277 VAL A N 1
ATOM 2122 C CA . VAL A 1 277 ? -38.027 17.170 35.062 1.00 66.06 277 VAL A CA 1
ATOM 2123 C C . VAL A 1 277 ? -37.987 16.638 36.488 1.00 66.06 277 VAL A C 1
ATOM 2125 O O . VAL A 1 277 ? -39.050 16.319 37.024 1.00 66.06 277 VAL A O 1
ATOM 2128 N N . ASP A 1 278 ? -36.784 16.499 37.052 1.00 46.38 278 ASP A N 1
ATOM 2129 C CA . ASP A 1 278 ? -36.602 16.057 38.427 1.00 46.38 278 ASP A CA 1
ATOM 2130 C C . ASP A 1 278 ? -37.483 16.934 39.311 1.00 46.38 278 ASP A C 1
ATOM 2132 O O . ASP A 1 278 ? -37.264 18.140 39.457 1.00 46.38 278 ASP A O 1
ATOM 2136 N N . LEU A 1 279 ? -38.522 16.328 39.881 1.00 49.66 279 LEU A N 1
ATOM 2137 C CA . LEU A 1 279 ? -39.245 16.896 41.003 1.00 49.66 279 LEU A CA 1
ATOM 2138 C C . LEU A 1 279 ? -38.317 16.747 42.210 1.00 49.66 279 LEU A C 1
ATOM 2140 O O . LEU A 1 279 ? -38.564 15.926 43.090 1.00 49.66 279 LEU A O 1
ATOM 2144 N N . SER A 1 280 ? -37.221 17.521 42.233 1.00 42.12 280 SER A N 1
ATOM 2145 C CA . SER A 1 280 ? -36.505 17.765 43.476 1.00 42.12 280 SER A CA 1
ATOM 2146 C C . SER A 1 280 ? -37.542 18.325 44.434 1.00 42.12 280 SER A C 1
ATOM 2148 O O . SER A 1 280 ? -38.207 19.324 44.141 1.00 42.12 280 SER A O 1
ATOM 2150 N N . SER A 1 281 ? -37.724 17.603 45.523 1.00 42.59 281 SER A N 1
ATOM 2151 C CA . SER A 1 281 ? -38.672 17.828 46.593 1.00 42.59 281 SER A CA 1
ATOM 2152 C C . SER A 1 281 ? -38.441 19.172 47.283 1.00 42.59 281 SER A C 1
ATOM 2154 O O . SER A 1 281 ? -37.972 19.192 48.410 1.00 42.59 281 SER A O 1
ATOM 2156 N N . GLU A 1 282 ? -38.745 20.291 46.625 1.00 40.06 282 GLU A N 1
ATOM 2157 C CA . GLU A 1 282 ? -38.809 21.603 47.270 1.00 40.06 282 GLU A CA 1
ATOM 2158 C C . GLU A 1 282 ? -39.504 22.649 46.385 1.00 40.06 282 GLU A C 1
ATOM 2160 O O . GLU A 1 282 ? -38.880 23.555 45.846 1.00 40.06 282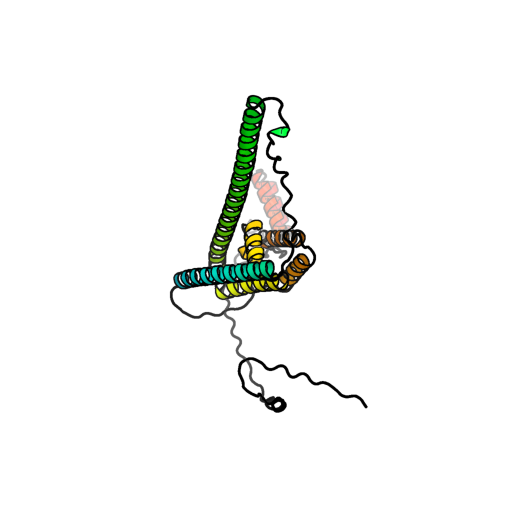 GLU A O 1
ATOM 2165 N N . ALA A 1 283 ? -40.819 22.511 46.195 1.00 38.25 283 ALA A N 1
ATOM 2166 C CA . ALA A 1 283 ? -41.744 23.650 46.153 1.00 38.25 283 ALA A CA 1
ATOM 2167 C C . ALA A 1 283 ? -43.174 23.185 45.863 1.00 38.25 283 ALA A C 1
ATOM 2169 O O . ALA A 1 283 ? -43.547 22.876 44.732 1.00 38.25 283 ALA A O 1
ATOM 2170 N N . ASP A 1 284 ? -44.005 23.264 46.898 1.00 49.06 284 ASP A N 1
ATOM 2171 C CA . ASP A 1 284 ? -45.441 23.487 46.802 1.00 49.06 284 ASP A CA 1
ATOM 2172 C C . ASP A 1 284 ? -45.810 24.493 45.700 1.00 49.06 284 ASP A C 1
ATOM 2174 O O . ASP A 1 284 ? -45.630 25.706 45.866 1.00 49.06 284 ASP A O 1
ATOM 2178 N N . ALA A 1 285 ? -46.381 24.001 44.607 1.00 45.72 285 ALA A N 1
ATOM 2179 C CA . ALA A 1 285 ? -47.581 24.546 43.976 1.00 45.72 285 ALA A CA 1
ATOM 2180 C C . ALA A 1 285 ? -47.897 23.693 42.750 1.00 45.72 285 ALA A C 1
ATOM 2182 O O . ALA A 1 285 ? -47.132 23.679 41.792 1.00 45.72 285 ALA A O 1
ATOM 2183 N N . ASP A 1 286 ? -49.042 23.020 42.801 1.00 50.28 286 ASP A N 1
ATOM 2184 C CA . ASP A 1 286 ? -49.772 22.388 41.702 1.00 50.28 286 ASP A CA 1
ATOM 2185 C C . ASP A 1 286 ? -49.384 22.920 40.299 1.00 50.28 286 ASP A C 1
ATOM 2187 O O . ASP A 1 286 ? -49.935 23.896 39.773 1.00 50.28 286 ASP A O 1
ATOM 2191 N N . THR A 1 287 ? -48.386 22.269 39.692 1.00 52.34 287 THR A N 1
ATOM 2192 C CA . THR A 1 287 ? -47.904 22.478 38.320 1.00 52.34 287 THR A CA 1
ATOM 2193 C C . THR A 1 287 ? -48.644 21.560 37.354 1.00 52.34 287 THR A C 1
ATOM 2195 O O . THR A 1 287 ? -48.090 21.072 36.369 1.00 52.34 287 THR A O 1
ATOM 2198 N N . SER A 1 288 ? -49.943 21.347 37.571 1.00 60.31 288 SER A N 1
ATOM 2199 C CA . SER A 1 288 ? -50.786 20.810 36.510 1.00 60.31 288 SER A CA 1
ATOM 2200 C C . SER A 1 288 ? -50.730 21.740 35.285 1.00 60.31 288 SER A C 1
ATOM 2202 O O . SER A 1 288 ? -50.692 22.971 35.395 1.00 60.31 288 SER A O 1
ATOM 2204 N N . SER A 1 289 ? -50.728 21.176 34.072 1.00 63.97 289 SER A N 1
ATOM 2205 C CA . SER A 1 289 ? -50.686 21.950 32.814 1.00 63.97 289 SER A CA 1
ATOM 2206 C C . SER A 1 289 ? -51.781 23.032 32.737 1.00 63.97 289 SER A C 1
ATOM 2208 O O . SER A 1 289 ? -51.597 24.084 32.115 1.00 63.97 289 SER A O 1
ATOM 2210 N N . LYS A 1 290 ? -52.897 22.809 33.446 1.00 67.88 290 LYS A N 1
ATOM 2211 C CA . LYS A 1 290 ? -53.990 23.764 33.641 1.00 67.88 290 LYS A CA 1
ATOM 2212 C C . LYS A 1 290 ? -53.543 25.003 34.424 1.00 67.88 290 LYS A C 1
ATOM 2214 O O . LYS A 1 290 ? -53.774 26.109 33.935 1.00 67.88 290 LYS A O 1
ATOM 2219 N N . SER A 1 291 ? -52.847 24.846 35.551 1.00 75.12 291 SER A N 1
ATOM 2220 C CA . SER A 1 291 ? -52.312 25.945 36.375 1.00 75.12 291 SER A CA 1
ATOM 2221 C C . SER A 1 291 ? -51.403 26.886 35.569 1.00 75.12 291 SER A C 1
ATOM 2223 O O . SER A 1 291 ? -51.620 28.102 35.514 1.00 75.12 291 SER A O 1
ATOM 2225 N N . MET A 1 292 ? -50.475 26.315 34.795 1.00 80.00 292 MET A N 1
ATOM 2226 C CA . MET A 1 292 ? -49.577 27.075 33.915 1.00 80.00 292 MET A CA 1
ATOM 2227 C C . MET A 1 292 ? -50.313 27.844 32.807 1.00 80.00 292 MET A C 1
ATOM 2229 O O . MET A 1 292 ? -49.906 28.954 32.442 1.00 80.00 292 MET A O 1
ATOM 2233 N N . SER A 1 293 ? -51.410 27.296 32.274 1.00 83.75 293 SER A N 1
ATOM 2234 C CA . SER A 1 293 ? -52.200 27.962 31.230 1.00 83.75 293 SER A CA 1
ATOM 2235 C C . SER A 1 293 ? -52.881 29.240 31.740 1.00 83.75 293 SER A C 1
ATOM 2237 O O . SER A 1 293 ? -52.849 30.281 31.075 1.00 83.75 293 SER A O 1
ATOM 2239 N N . PHE A 1 294 ? -53.426 29.200 32.955 1.00 85.06 294 PHE A N 1
ATOM 2240 C CA . PHE A 1 294 ? -54.084 30.337 33.591 1.00 85.06 294 PHE A CA 1
ATOM 2241 C C . PHE A 1 294 ? -53.077 31.387 34.081 1.00 85.06 294 PHE A C 1
ATOM 2243 O O . PHE A 1 294 ? -53.305 32.587 33.894 1.00 85.06 294 PHE A O 1
ATOM 2250 N N . LEU A 1 295 ? -51.917 30.962 34.595 1.00 86.69 295 LEU A N 1
ATOM 2251 C CA . LEU A 1 295 ? -50.826 31.872 34.952 1.00 86.69 295 LEU A CA 1
ATOM 2252 C C . LEU A 1 295 ? -50.301 32.635 33.723 1.00 86.69 295 LEU A C 1
ATOM 2254 O O . LEU A 1 295 ? -50.082 33.847 33.795 1.00 86.69 295 LEU A O 1
ATOM 2258 N N . LYS A 1 296 ? -50.157 31.962 32.569 1.00 88.81 296 LYS A N 1
ATOM 2259 C CA . LYS A 1 296 ? -49.793 32.613 31.296 1.00 88.81 296 LYS A CA 1
ATOM 2260 C C . LYS A 1 296 ? -50.849 33.621 30.842 1.00 88.81 296 LYS A C 1
ATOM 2262 O O . LYS A 1 296 ? -50.481 34.739 30.481 1.00 88.81 296 LYS A O 1
ATOM 2267 N N . LYS A 1 297 ? -52.143 33.276 30.904 1.00 87.81 297 LYS A N 1
ATOM 2268 C CA . LYS A 1 297 ? -53.244 34.206 30.577 1.00 87.81 297 LYS A CA 1
ATOM 2269 C C . LYS A 1 297 ? -53.208 35.456 31.460 1.00 87.81 297 LYS A C 1
ATOM 2271 O O . LYS A 1 297 ? -53.282 36.570 30.943 1.00 87.81 297 LYS A O 1
ATOM 2276 N N . ARG A 1 298 ? -53.004 35.288 32.772 1.00 89.62 298 ARG A N 1
ATOM 2277 C CA . ARG A 1 298 ? -52.872 36.403 33.719 1.00 89.62 298 ARG A CA 1
ATOM 2278 C C . ARG A 1 298 ? -51.654 37.280 33.416 1.00 89.62 298 ARG A C 1
ATOM 2280 O O . ARG A 1 298 ? -51.805 38.494 33.307 1.00 89.62 298 ARG A O 1
ATOM 2287 N N . LYS A 1 299 ? -50.464 36.697 33.226 1.00 91.19 299 LYS A N 1
ATOM 2288 C CA . LYS A 1 299 ? -49.242 37.456 32.889 1.00 91.19 299 LYS A CA 1
ATOM 2289 C C . LYS A 1 299 ? -49.379 38.207 31.560 1.00 91.19 299 LYS A C 1
ATOM 2291 O O . LYS A 1 299 ? -48.947 39.353 31.460 1.00 91.19 299 LYS A O 1
ATOM 2296 N N . ALA A 1 300 ? -50.024 37.606 30.559 1.00 90.69 300 ALA A N 1
ATOM 2297 C CA . ALA A 1 300 ? -50.300 38.261 29.282 1.00 90.69 300 ALA A CA 1
ATOM 2298 C C . ALA A 1 300 ? -51.273 39.445 29.427 1.00 90.69 300 ALA A C 1
ATOM 2300 O O . ALA A 1 300 ? -51.066 40.478 28.792 1.00 90.69 300 ALA A O 1
ATOM 2301 N N . ALA A 1 301 ? -52.298 39.325 30.276 1.00 89.12 301 ALA A N 1
ATOM 2302 C CA . ALA A 1 301 ? -53.226 40.414 30.577 1.00 89.12 301 ALA A CA 1
ATOM 2303 C C . ALA A 1 301 ? -52.544 41.578 31.319 1.00 89.12 301 ALA A C 1
ATOM 2305 O O . ALA A 1 301 ? -52.736 42.733 30.940 1.00 89.12 301 ALA A O 1
ATOM 2306 N N . ILE A 1 302 ? -51.677 41.274 32.296 1.00 89.44 302 ILE A N 1
ATOM 2307 C CA . ILE A 1 302 ? -50.861 42.274 33.009 1.00 89.44 302 ILE A CA 1
ATOM 2308 C C . ILE A 1 302 ? -49.923 42.996 32.035 1.00 89.44 302 ILE A C 1
ATOM 2310 O O . ILE A 1 302 ? -49.878 44.222 32.027 1.00 89.44 302 ILE A O 1
ATOM 2314 N N . LYS A 1 303 ? -49.233 42.260 31.152 1.00 91.56 303 LYS A N 1
ATOM 2315 C CA . LYS A 1 303 ? -48.341 42.849 30.137 1.00 91.56 303 LYS A CA 1
ATOM 2316 C C . LYS A 1 303 ? -49.079 43.780 29.166 1.00 91.56 303 LYS A C 1
ATOM 2318 O O . LYS A 1 303 ? -48.487 44.722 28.657 1.00 91.56 303 LYS A O 1
ATOM 2323 N N . LYS A 1 304 ? -50.365 43.524 28.914 1.00 89.94 304 LYS A N 1
ATOM 2324 C CA . LYS A 1 304 ? -51.237 44.364 28.076 1.00 89.94 304 LYS A CA 1
ATOM 2325 C C . LYS A 1 304 ? -51.909 45.511 28.848 1.00 89.94 304 LYS A C 1
ATOM 2327 O O . LYS A 1 304 ? -52.739 46.202 28.271 1.00 89.94 304 LYS A O 1
ATOM 2332 N N . GLY A 1 305 ? -51.606 45.691 30.137 1.00 88.62 305 GLY A N 1
ATOM 2333 C CA . GLY A 1 305 ? -52.201 46.734 30.981 1.00 88.62 305 GLY A CA 1
ATOM 2334 C C . GLY A 1 305 ? -53.679 46.515 31.325 1.00 88.62 305 GLY A C 1
ATOM 2335 O O . GLY A 1 305 ? -54.320 47.406 31.872 1.00 88.62 305 GLY A O 1
ATOM 2336 N N . ASN A 1 306 ? -54.244 45.339 31.028 1.00 91.75 306 ASN A N 1
ATOM 2337 C CA . ASN A 1 306 ? -55.652 45.043 31.280 1.00 91.75 306 ASN A CA 1
ATOM 2338 C C . ASN A 1 306 ? -55.812 44.288 32.609 1.00 91.75 306 ASN A C 1
ATOM 2340 O O . ASN A 1 306 ? -55.794 43.054 32.664 1.00 91.75 306 ASN A O 1
ATOM 2344 N N . LEU A 1 307 ? -55.964 45.052 33.693 1.00 87.44 307 LEU A N 1
ATOM 2345 C CA . LEU A 1 307 ? -56.075 44.526 35.058 1.00 87.44 307 LEU A CA 1
ATOM 2346 C C . LEU A 1 307 ? -57.355 43.704 35.278 1.00 87.44 307 LEU A C 1
ATOM 2348 O O . LEU A 1 307 ? -57.321 42.709 36.003 1.00 87.44 307 LEU A O 1
ATOM 2352 N N . GLN A 1 308 ? -58.454 44.048 34.600 1.00 89.12 308 GLN A N 1
ATOM 2353 C CA . GLN A 1 308 ? -59.712 43.307 34.712 1.00 89.12 308 GLN A CA 1
ATOM 2354 C C . GLN A 1 308 ? -59.579 41.891 34.138 1.00 89.12 308 GLN A C 1
ATOM 2356 O O . GLN A 1 308 ? -60.021 40.918 34.748 1.00 89.12 308 GLN A O 1
ATOM 2361 N N . ALA A 1 309 ? -58.900 41.749 32.997 1.00 88.94 309 ALA A N 1
ATOM 2362 C CA . ALA A 1 309 ? -58.621 40.445 32.402 1.00 88.94 309 ALA A CA 1
ATOM 2363 C C . ALA A 1 309 ? -57.666 39.599 33.269 1.00 88.94 309 ALA A C 1
ATOM 2365 O O . ALA A 1 309 ? -57.829 38.382 33.364 1.00 88.94 309 ALA A O 1
ATOM 2366 N N . ALA A 1 310 ? -56.707 40.232 33.951 1.00 88.31 310 ALA A N 1
ATOM 2367 C CA . ALA A 1 310 ? -55.817 39.551 34.891 1.00 88.31 310 ALA A CA 1
ATOM 2368 C C . ALA A 1 310 ? -56.567 39.034 36.133 1.00 88.31 310 ALA A C 1
ATOM 2370 O O . ALA A 1 310 ? -56.302 37.921 36.598 1.00 88.31 310 ALA A O 1
ATOM 2371 N N . TYR A 1 311 ? -57.521 39.817 36.643 1.00 90.94 311 TYR A N 1
ATOM 2372 C CA . TYR A 1 311 ? -58.386 39.426 37.754 1.00 90.94 311 TYR A CA 1
ATOM 2373 C C . TYR A 1 311 ? -59.325 38.275 37.370 1.00 90.94 311 TYR A C 1
ATOM 2375 O O . TYR A 1 311 ? -59.402 37.279 38.091 1.00 90.94 311 TYR A O 1
ATOM 2383 N N . ASN A 1 312 ? -59.968 38.358 36.200 1.00 92.06 312 ASN A N 1
ATOM 2384 C CA . ASN A 1 312 ? -60.836 37.293 35.691 1.00 92.06 312 ASN A CA 1
ATOM 2385 C C . ASN A 1 312 ? -60.067 35.974 35.527 1.00 92.06 312 ASN A C 1
ATOM 2387 O O . ASN A 1 312 ? -60.536 34.942 35.994 1.00 92.06 312 ASN A O 1
ATOM 2391 N N . ALA A 1 313 ? -58.840 36.014 34.994 1.00 89.56 313 ALA A N 1
ATOM 2392 C CA . ALA A 1 313 ? -57.987 34.829 34.880 1.00 89.56 313 ALA A CA 1
ATOM 2393 C C . ALA A 1 313 ? -57.619 34.213 36.248 1.00 89.56 313 ALA A C 1
ATOM 2395 O O . ALA A 1 313 ? -57.557 32.990 36.374 1.00 89.56 313 ALA A O 1
ATOM 2396 N N . LYS A 1 314 ? -57.408 35.034 37.291 1.00 89.81 314 LYS A N 1
ATOM 2397 C CA . LYS A 1 314 ? -57.177 34.545 38.666 1.00 89.81 314 LYS A CA 1
ATOM 2398 C C . LYS A 1 314 ? -58.441 33.910 39.259 1.00 89.81 314 LYS A C 1
ATOM 2400 O O . LYS A 1 314 ? -58.356 32.891 39.940 1.00 89.81 314 LYS A O 1
ATOM 2405 N N . LYS A 1 315 ? -59.614 34.486 38.982 1.00 91.75 315 LYS A N 1
ATOM 2406 C CA . LYS A 1 315 ? -60.910 33.954 39.428 1.00 91.75 315 LYS A CA 1
ATOM 2407 C C . LYS A 1 315 ? -61.252 32.630 38.739 1.00 91.75 315 LYS A C 1
ATOM 2409 O O . LYS A 1 315 ? -61.684 31.702 39.414 1.00 91.75 315 LYS A O 1
ATOM 2414 N N . GLU A 1 316 ? -61.013 32.528 37.433 1.00 88.12 316 GLU A N 1
ATOM 2415 C CA . GLU A 1 316 ? -61.185 31.295 36.654 1.00 88.12 316 GLU A CA 1
ATOM 2416 C C . GLU A 1 316 ? -60.273 30.174 37.158 1.00 88.12 316 GLU A C 1
ATOM 2418 O O . GLU A 1 316 ? -60.731 29.050 37.339 1.00 88.12 316 GLU A O 1
ATOM 2423 N N . ALA A 1 317 ? -59.012 30.484 37.465 1.00 87.44 317 ALA A N 1
ATOM 2424 C CA . ALA A 1 317 ? -58.085 29.517 38.043 1.00 87.44 317 ALA A CA 1
ATOM 2425 C C . ALA A 1 317 ? -58.548 29.005 39.413 1.00 87.44 317 ALA A C 1
ATOM 2427 O O . ALA A 1 317 ? -58.551 27.798 39.646 1.00 87.44 317 ALA A O 1
ATOM 2428 N N . LYS A 1 318 ? -59.023 29.904 40.286 1.00 87.50 318 LYS A N 1
ATOM 2429 C CA . LYS A 1 318 ? -59.571 29.522 41.594 1.00 87.50 318 LYS A CA 1
ATOM 2430 C C . LYS A 1 318 ? -60.837 28.667 41.460 1.00 87.50 318 LYS A C 1
ATOM 2432 O O . LYS A 1 318 ? -61.003 27.707 42.202 1.00 87.50 318 LYS A O 1
ATOM 2437 N N . ALA A 1 319 ? -61.713 28.987 40.505 1.00 86.69 319 ALA A N 1
ATOM 2438 C CA . ALA A 1 319 ? -62.906 28.188 40.210 1.00 86.69 319 ALA A CA 1
ATOM 2439 C C . ALA A 1 319 ? -62.558 26.803 39.636 1.00 86.69 319 ALA A C 1
ATOM 2441 O O . ALA A 1 319 ? -63.275 25.838 39.881 1.00 86.69 319 ALA A O 1
ATOM 2442 N N . ALA A 1 320 ? -61.439 26.696 38.917 1.00 83.50 320 ALA A N 1
ATOM 2443 C CA . ALA A 1 320 ? -60.901 25.440 38.404 1.00 83.50 320 ALA A CA 1
ATOM 2444 C C . ALA A 1 320 ? -60.103 24.632 39.449 1.00 83.50 320 ALA A C 1
ATOM 2446 O O . ALA A 1 320 ? -59.497 23.625 39.087 1.00 83.50 320 ALA A O 1
ATOM 2447 N N . GLY A 1 321 ? -60.091 25.060 40.718 1.00 79.12 321 GLY A N 1
ATOM 2448 C CA . GLY A 1 321 ? -59.418 24.361 41.817 1.00 79.12 321 GLY A CA 1
ATOM 2449 C C . GLY A 1 321 ? -57.903 24.568 41.886 1.00 79.12 321 GLY A C 1
ATOM 2450 O O . GLY A 1 321 ? -57.247 23.881 42.656 1.00 79.12 321 GLY A O 1
ATOM 2451 N N . VAL A 1 322 ? -57.344 25.504 41.111 1.00 83.81 322 VAL A N 1
ATOM 2452 C CA . VAL A 1 322 ? -55.908 25.817 41.133 1.00 83.81 322 VAL A CA 1
ATOM 2453 C C . VAL A 1 322 ? -55.599 26.751 42.301 1.00 83.81 322 VAL A C 1
ATOM 2455 O O . VAL A 1 322 ? -56.275 27.772 42.479 1.00 83.81 322 VAL A O 1
ATOM 2458 N N . ASP A 1 323 ? -54.548 26.451 43.068 1.00 81.12 323 ASP A N 1
ATOM 2459 C CA . ASP A 1 323 ? -54.080 27.359 44.113 1.00 81.12 323 ASP A CA 1
ATOM 2460 C C . ASP A 1 323 ? -53.422 28.612 43.505 1.00 81.12 323 ASP A C 1
ATOM 2462 O O . ASP A 1 323 ? -52.369 28.570 42.867 1.00 81.12 323 ASP A O 1
ATOM 2466 N N . VAL A 1 324 ? -54.074 29.757 43.710 1.00 82.19 324 VAL A N 1
ATOM 2467 C CA . VAL A 1 324 ? -53.656 31.077 43.215 1.00 82.19 324 VAL A CA 1
ATOM 2468 C C . VAL A 1 324 ? -53.049 31.960 44.310 1.00 82.19 324 VAL A C 1
ATOM 2470 O O . VAL A 1 324 ? -52.895 33.172 44.111 1.00 82.19 324 VAL A O 1
ATOM 2473 N N . SER A 1 325 ? -52.751 31.393 45.481 1.00 77.94 325 SER A N 1
ATOM 2474 C CA . SER A 1 325 ? -52.158 32.100 46.623 1.00 77.94 325 SER A CA 1
ATOM 2475 C C . SER A 1 325 ? -50.803 32.729 46.270 1.00 77.94 325 SER A C 1
ATOM 2477 O O . SER A 1 325 ? -50.560 33.889 46.601 1.00 77.94 325 SER A O 1
ATOM 2479 N N . LYS A 1 326 ? -49.974 32.014 45.497 1.00 67.50 326 LYS A N 1
ATOM 2480 C CA . LYS A 1 326 ? -48.625 32.429 45.064 1.00 67.50 326 LYS A CA 1
ATOM 2481 C C . LYS A 1 326 ? -48.588 33.164 43.710 1.00 67.50 326 LYS A C 1
ATOM 2483 O O . LYS A 1 326 ? -47.516 33.344 43.136 1.00 67.50 326 LYS A O 1
ATOM 2488 N N . TRP A 1 327 ? -49.750 33.552 43.166 1.00 75.00 327 TRP A N 1
ATOM 2489 C CA . TRP A 1 327 ? -49.881 34.253 41.877 1.00 75.00 327 TRP A CA 1
ATOM 2490 C C . TRP A 1 327 ? -49.962 35.765 42.033 1.00 75.00 327 TRP A C 1
ATOM 2492 O O . TRP A 1 327 ? -50.997 36.262 42.547 1.00 75.00 327 TRP A O 1
#

Sequence (327 aa):
MAEKLEQGVVDETGAIVDESQVEAAAAAAAAAAAEEEEGLDDELEEGEKKELWMTEGDQKPDGVPVSTHIRMKQKLKGRITDKDEELERLKAENLTLKAGTVLPAPVKVERPERPREEAFDTIAEYNTALDAYEDTILDIRLNRDSQARDIKTATNVAKEDLSKAVDSHYTRASKLILDSGISTEVYQEADTKVRQAIEAVKPGMGEVITDQIISVVGEGSEKILYFLGRNKNALNEFTNLLATDSSGLKASIFLGQQREKLLNTTKRTSKAPTPGVDLSSEADADTSSKSMSFLKKRKAAIKKGNLQAAYNAKKEAKAAGVDVSKW